Protein AF-A0A485BM98-F1 (afdb_monomer_lite)

Secondary structure (DSSP, 8-state):
-HHHHHHHHHTT--HHHHIIIIIHHHHS-SIIIIIHHHHHHHHHHS---HHHHHHHHHHHHHHHHHHHHHHHHHHHHHHHH-TTS--TT-SSS--TTS-S--S-----S---HHHHHHHHHHHHHHHHHHHHHHHHH---HHHHHHHHHHHHHHTT-S-HHHHHHHHHHHHHIIIIIHHHHHHHHHHHHS-HHHHHHHHHHHS--SSSHHHHHHHHHHHHHHHHHHTS--

Radius of gyration: 29.96 Å; chains: 1; bounding box: 96×73×62 Å

Structure (mmCIF, N/CA/C/O backbone):
data_AF-A0A485BM98-F1
#
_entry.id   AF-A0A485BM98-F1
#
loop_
_atom_site.group_PDB
_atom_site.id
_atom_site.type_symbol
_atom_site.label_atom_id
_atom_site.label_alt_id
_atom_site.label_comp_id
_atom_site.label_asym_id
_atom_site.label_entity_id
_atom_site.label_seq_id
_atom_site.pdbx_PDB_ins_code
_atom_site.Cartn_x
_atom_site.Cartn_y
_atom_site.Cartn_z
_atom_site.occupancy
_atom_site.B_iso_or_equiv
_atom_site.auth_seq_id
_atom_site.auth_comp_id
_atom_site.auth_asym_id
_atom_site.auth_atom_id
_atom_site.pdbx_PDB_model_num
ATOM 1 N N . MET A 1 1 ? -7.674 -4.326 -14.143 1.00 85.88 1 MET A N 1
ATOM 2 C CA . MET A 1 1 ? -6.753 -5.326 -14.736 1.00 85.88 1 MET A CA 1
ATOM 3 C C . MET A 1 1 ? -6.880 -5.413 -16.250 1.00 85.88 1 MET A C 1
ATOM 5 O O . MET A 1 1 ? -5.919 -5.057 -16.911 1.00 85.88 1 MET A O 1
ATOM 9 N N . ILE A 1 2 ? -8.036 -5.808 -16.800 1.00 92.69 2 ILE A N 1
ATOM 10 C CA . ILE A 1 2 ? -8.220 -6.002 -18.256 1.00 92.69 2 ILE A CA 1
ATOM 11 C C . ILE A 1 2 ? -7.860 -4.745 -19.060 1.00 92.69 2 ILE A C 1
ATOM 13 O O . ILE A 1 2 ? -7.044 -4.821 -19.968 1.00 92.69 2 ILE A O 1
ATOM 17 N N . VAL A 1 3 ? -8.384 -3.577 -18.668 1.00 93.19 3 VAL A N 1
ATOM 18 C CA . VAL A 1 3 ? -8.086 -2.297 -19.340 1.00 93.19 3 VAL A CA 1
ATOM 19 C C . VAL A 1 3 ? -6.589 -1.969 -19.304 1.00 93.19 3 VAL A C 1
ATOM 21 O O . VAL A 1 3 ? -6.008 -1.631 -20.327 1.00 93.19 3 VAL A O 1
ATOM 24 N N . GLY A 1 4 ? -5.945 -2.128 -18.143 1.00 91.06 4 GLY A N 1
ATOM 25 C CA . GLY A 1 4 ? -4.509 -1.877 -17.995 1.00 91.06 4 GLY A CA 1
ATOM 26 C C . GLY A 1 4 ? -3.654 -2.815 -18.848 1.00 91.06 4 GLY A C 1
ATOM 27 O O . GLY A 1 4 ? -2.704 -2.360 -19.479 1.00 91.06 4 GLY A O 1
ATOM 28 N N . MET A 1 5 ? -4.020 -4.101 -18.924 1.00 93.50 5 MET A N 1
ATOM 29 C CA . MET A 1 5 ? -3.316 -5.045 -19.791 1.00 93.50 5 MET A CA 1
ATOM 30 C C . MET A 1 5 ? -3.536 -4.749 -21.268 1.00 93.50 5 MET A C 1
ATOM 32 O O . MET A 1 5 ? -2.574 -4.761 -22.024 1.00 93.50 5 MET A O 1
ATOM 36 N N . GLY A 1 6 ? -4.772 -4.452 -21.672 1.00 94.88 6 GLY A N 1
ATOM 37 C CA . GLY A 1 6 ? -5.098 -4.148 -23.064 1.00 94.88 6 GLY A CA 1
ATOM 38 C C . GLY A 1 6 ? -4.344 -2.925 -23.579 1.00 94.88 6 GLY A C 1
ATOM 39 O O . GLY A 1 6 ? -3.718 -2.991 -24.633 1.00 94.88 6 GLY A O 1
ATOM 40 N N . VAL A 1 7 ? -4.327 -1.835 -22.805 1.00 94.38 7 VAL A N 1
ATOM 41 C CA . VAL A 1 7 ? -3.588 -0.618 -23.176 1.00 94.38 7 VAL A CA 1
ATOM 42 C C . VAL A 1 7 ? -2.078 -0.865 -23.176 1.00 94.38 7 VAL A C 1
ATOM 44 O O . VAL A 1 7 ? -1.395 -0.450 -24.106 1.00 94.38 7 VAL A O 1
ATOM 47 N N . GLY A 1 8 ? -1.543 -1.572 -22.175 1.00 92.06 8 GLY A N 1
ATOM 48 C CA . GLY A 1 8 ? -0.111 -1.878 -22.122 1.00 92.06 8 GLY A CA 1
ATOM 49 C C . GLY A 1 8 ? 0.361 -2.744 -23.296 1.00 92.06 8 GLY A C 1
ATOM 50 O O . GLY A 1 8 ? 1.406 -2.465 -23.877 1.00 92.06 8 GLY A O 1
ATOM 51 N N . LEU A 1 9 ? -0.433 -3.745 -23.685 1.00 94.44 9 LEU A N 1
ATOM 52 C CA . LEU A 1 9 ? -0.159 -4.589 -24.850 1.00 94.44 9 LEU A CA 1
ATOM 53 C C . LEU A 1 9 ? -0.236 -3.802 -26.161 1.00 94.44 9 LEU A C 1
ATOM 55 O O . LEU A 1 9 ? 0.619 -3.979 -27.023 1.00 94.44 9 LEU A O 1
ATOM 59 N N . ALA A 1 10 ? -1.215 -2.901 -26.299 1.00 95.31 10 ALA A N 1
ATOM 60 C CA . ALA A 1 10 ? -1.333 -2.031 -27.470 1.00 95.31 10 ALA A CA 1
ATOM 61 C C . ALA A 1 10 ? -0.131 -1.080 -27.627 1.00 95.31 10 ALA A C 1
ATOM 63 O O . ALA A 1 10 ? 0.235 -0.726 -28.743 1.00 95.31 10 ALA A O 1
ATOM 64 N N . LEU A 1 11 ? 0.511 -0.704 -26.517 1.00 92.94 11 LEU A N 1
ATOM 65 C CA . LEU A 1 11 ? 1.754 0.075 -26.498 1.00 92.94 11 LEU A CA 1
ATOM 66 C C . LEU A 1 11 ? 3.017 -0.781 -26.715 1.00 92.94 11 LEU A C 1
ATOM 68 O O . LEU A 1 11 ? 4.124 -0.250 -26.665 1.00 92.94 11 LEU A O 1
ATOM 72 N N . GLY A 1 12 ? 2.873 -2.092 -26.937 1.00 92.69 12 GLY A N 1
ATOM 73 C CA . GLY A 1 12 ? 3.987 -3.011 -27.174 1.00 92.69 12 GLY A CA 1
ATOM 74 C C . GLY A 1 12 ? 4.780 -3.388 -25.919 1.00 92.69 12 GLY A C 1
ATOM 75 O O . GLY A 1 12 ? 5.917 -3.840 -26.033 1.00 92.69 12 GLY A O 1
ATOM 76 N N . LEU A 1 13 ? 4.220 -3.195 -24.720 1.00 91.88 13 LEU A N 1
ATOM 77 C CA . LEU A 1 13 ? 4.876 -3.586 -23.472 1.00 91.88 13 LEU A CA 1
ATOM 78 C C . LEU A 1 13 ? 4.661 -5.074 -23.176 1.00 91.88 13 LEU A C 1
ATOM 80 O O . LEU A 1 13 ? 3.607 -5.648 -23.450 1.00 91.88 13 LEU A O 1
ATOM 84 N N . GLU A 1 14 ? 5.658 -5.696 -22.552 1.00 94.06 14 GLU A N 1
ATOM 85 C CA . GLU A 1 14 ? 5.593 -7.108 -22.186 1.00 94.06 14 GLU A CA 1
ATOM 86 C C . GLU A 1 14 ? 4.535 -7.359 -21.087 1.00 94.06 14 GLU A C 1
ATOM 88 O O . GLU A 1 14 ? 4.495 -6.607 -20.101 1.00 94.06 14 GLU A O 1
ATOM 93 N N . PRO A 1 15 ? 3.712 -8.429 -21.188 1.00 92.50 15 PRO A N 1
ATOM 94 C CA . PRO A 1 15 ? 2.678 -8.741 -20.203 1.00 92.50 15 PRO A CA 1
ATOM 95 C C . PRO A 1 15 ? 3.178 -8.757 -18.756 1.00 92.50 15 PRO A C 1
ATOM 97 O O . PRO A 1 15 ? 2.534 -8.208 -17.859 1.00 92.50 15 PRO A O 1
ATOM 100 N N . PHE A 1 16 ? 4.355 -9.353 -18.546 1.00 91.19 16 PHE A N 1
ATOM 101 C CA . PHE A 1 16 ? 4.999 -9.452 -17.244 1.00 91.19 16 PHE A CA 1
ATOM 102 C C . PHE A 1 16 ? 5.289 -8.065 -16.661 1.00 91.19 16 PHE A C 1
ATOM 104 O O . PHE A 1 16 ? 4.962 -7.781 -15.507 1.00 91.19 16 PHE A O 1
ATOM 111 N N . GLN A 1 17 ? 5.833 -7.159 -17.477 1.00 90.25 17 GLN A N 1
ATOM 112 C CA . GLN A 1 17 ? 6.168 -5.817 -17.024 1.00 90.25 17 GLN A CA 1
ATOM 113 C C . GLN A 1 17 ? 4.925 -5.010 -16.643 1.00 90.25 17 GLN A C 1
ATOM 115 O O . GLN A 1 17 ? 4.918 -4.332 -15.613 1.00 90.25 17 GLN A O 1
ATOM 120 N N . ILE A 1 18 ? 3.873 -5.084 -17.457 1.00 92.69 18 ILE A N 1
ATOM 121 C CA . ILE A 1 18 ? 2.631 -4.348 -17.207 1.00 92.69 18 ILE A CA 1
ATOM 122 C C . ILE A 1 18 ? 1.970 -4.860 -15.922 1.00 92.69 18 ILE A C 1
ATOM 124 O O . ILE A 1 18 ? 1.545 -4.069 -15.079 1.00 92.69 18 ILE A O 1
ATOM 128 N N . PHE A 1 19 ? 1.915 -6.179 -15.738 1.00 92.25 19 PHE A N 1
ATOM 129 C CA . PHE A 1 19 ? 1.300 -6.771 -14.559 1.00 92.25 19 PHE A CA 1
ATOM 130 C C . PHE A 1 19 ? 2.062 -6.401 -13.281 1.00 92.25 19 PHE A C 1
ATOM 132 O O . PHE A 1 19 ? 1.489 -5.779 -12.386 1.00 92.25 19 PHE A O 1
ATOM 139 N N . PHE A 1 20 ? 3.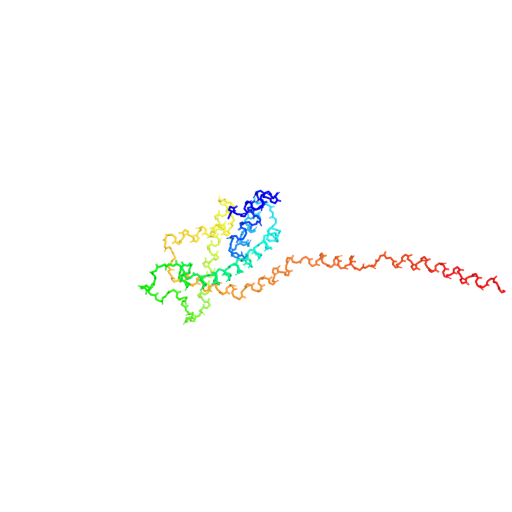356 -6.726 -13.214 1.00 90.56 20 PHE A N 1
ATOM 140 C CA . PHE A 1 20 ? 4.143 -6.613 -11.984 1.00 90.56 20 PHE A CA 1
ATOM 141 C C . PHE A 1 20 ? 4.615 -5.184 -11.682 1.00 90.56 20 PHE A C 1
ATOM 143 O O . PHE A 1 20 ? 4.697 -4.807 -10.516 1.00 90.56 20 PHE A O 1
ATOM 150 N N . PHE A 1 21 ? 4.906 -4.350 -12.680 1.00 90.50 21 PHE A N 1
ATOM 151 C CA . PHE A 1 21 ? 5.475 -3.017 -12.422 1.00 90.50 21 PHE A CA 1
ATOM 152 C C . PHE A 1 21 ? 4.494 -1.861 -12.625 1.00 90.50 21 PHE A C 1
ATOM 154 O O . PHE A 1 21 ? 4.819 -0.741 -12.236 1.00 90.50 21 PHE A O 1
ATOM 161 N N . ILE A 1 22 ? 3.303 -2.107 -13.182 1.00 91.75 22 ILE A N 1
ATOM 162 C CA . ILE A 1 22 ? 2.284 -1.065 -13.385 1.00 91.75 22 ILE A CA 1
ATOM 163 C C . ILE A 1 22 ? 1.013 -1.399 -12.608 1.00 91.75 22 ILE A C 1
ATOM 165 O O . ILE A 1 22 ? 0.662 -0.692 -11.667 1.00 91.75 22 ILE A O 1
ATOM 169 N N . ILE A 1 23 ? 0.321 -2.485 -12.959 1.00 93.38 23 ILE A N 1
ATOM 170 C CA . ILE A 1 23 ? -1.016 -2.751 -12.415 1.00 93.38 23 ILE A CA 1
ATOM 171 C C . ILE A 1 23 ? -0.954 -3.131 -10.939 1.00 93.38 23 ILE A C 1
ATOM 173 O O . ILE A 1 23 ? -1.685 -2.565 -10.127 1.00 93.38 23 ILE A O 1
ATOM 177 N N . LEU A 1 24 ? -0.096 -4.087 -10.593 1.00 92.44 24 LEU A N 1
ATOM 178 C CA . LEU A 1 24 ? -0.037 -4.631 -9.243 1.00 92.44 24 LEU A CA 1
ATOM 179 C C . LEU A 1 24 ? 0.372 -3.567 -8.204 1.00 92.44 24 LEU A C 1
ATOM 181 O O . LEU A 1 24 ? -0.313 -3.470 -7.188 1.00 92.44 24 LEU A O 1
ATOM 185 N N . PRO A 1 25 ? 1.353 -2.678 -8.466 1.00 91.50 25 PRO A N 1
ATOM 186 C CA . PRO A 1 25 ? 1.640 -1.552 -7.580 1.00 91.50 25 PRO A CA 1
ATOM 187 C C . PRO A 1 25 ? 0.475 -0.568 -7.424 1.00 91.50 25 PRO A C 1
ATOM 189 O O . PRO A 1 25 ? 0.172 -0.166 -6.303 1.00 91.50 25 PRO A O 1
ATOM 192 N N . ILE A 1 26 ? -0.219 -0.202 -8.511 1.00 92.44 26 ILE A N 1
ATOM 193 C CA . ILE A 1 26 ? -1.369 0.723 -8.445 1.00 92.44 26 ILE A CA 1
ATOM 194 C C . ILE A 1 26 ? -2.501 0.134 -7.585 1.00 92.44 26 ILE A C 1
ATOM 196 O O . ILE A 1 26 ? -3.195 0.868 -6.885 1.00 92.44 26 ILE A O 1
ATOM 200 N N . MET A 1 27 ? -2.668 -1.190 -7.597 1.00 91.56 27 MET A N 1
ATOM 201 C CA . MET A 1 27 ? -3.672 -1.899 -6.795 1.00 91.56 27 MET A CA 1
ATOM 202 C C . MET A 1 27 ? -3.227 -2.191 -5.353 1.00 91.56 27 MET A C 1
ATOM 204 O O . MET A 1 27 ? -4.058 -2.580 -4.538 1.00 91.56 27 MET A O 1
ATOM 208 N N . ALA A 1 28 ? -1.947 -2.009 -5.011 1.00 87.25 28 ALA A N 1
ATOM 209 C CA . ALA A 1 28 ? -1.379 -2.476 -3.744 1.00 87.25 28 ALA A CA 1
ATOM 210 C C . ALA A 1 28 ? -1.808 -1.668 -2.500 1.00 87.25 28 ALA A C 1
ATOM 212 O O . ALA A 1 28 ? -1.449 -2.044 -1.391 1.00 87.25 28 ALA A O 1
ATOM 213 N N . GLY A 1 29 ? -2.568 -0.578 -2.648 1.00 82.38 29 GLY A N 1
ATOM 214 C CA . GLY A 1 29 ? -3.035 0.224 -1.504 1.00 82.38 29 GLY A CA 1
ATOM 215 C C . GLY A 1 29 ? -2.087 1.359 -1.097 1.00 82.38 29 GLY A C 1
ATOM 216 O O . GLY A 1 29 ? -2.041 1.762 0.059 1.00 82.38 29 GLY A O 1
ATOM 217 N N . GLY A 1 30 ? -1.321 1.907 -2.044 1.00 85.81 30 GLY A N 1
ATOM 218 C CA . GLY A 1 30 ? -0.445 3.058 -1.804 1.00 85.81 30 GLY A CA 1
ATOM 219 C C . GLY A 1 30 ? 0.972 2.680 -1.362 1.00 85.81 30 GLY A C 1
ATOM 220 O O . GLY A 1 30 ? 1.398 1.530 -1.459 1.00 85.81 30 GLY A O 1
ATOM 221 N N . VAL A 1 31 ? 1.748 3.677 -0.927 1.00 85.62 31 VAL A N 1
ATOM 222 C CA . VAL A 1 31 ? 3.202 3.516 -0.725 1.00 85.62 31 VAL A CA 1
ATOM 223 C C . VAL A 1 31 ? 3.523 2.707 0.524 1.00 85.62 31 VAL A C 1
ATOM 225 O O . VAL A 1 31 ? 4.288 1.750 0.451 1.00 85.62 31 VAL A O 1
ATOM 228 N N . GLY A 1 32 ? 2.939 3.092 1.661 1.00 82.50 32 GLY A N 1
ATOM 229 C CA . GLY A 1 32 ? 3.252 2.491 2.958 1.00 82.50 32 GLY A CA 1
ATOM 230 C C . GLY A 1 32 ? 2.724 1.066 3.103 1.00 82.50 32 GLY A C 1
ATOM 231 O O . GLY A 1 32 ? 3.451 0.178 3.533 1.00 82.50 32 GLY A O 1
ATOM 232 N N . GLU A 1 33 ? 1.469 0.848 2.715 1.00 83.75 33 GLU A N 1
ATOM 233 C CA . GLU A 1 33 ? 0.774 -0.432 2.908 1.00 83.75 33 GLU A CA 1
ATOM 234 C C . GLU A 1 33 ? 1.054 -1.429 1.783 1.00 83.75 33 GLU A C 1
ATOM 236 O O . GLU A 1 33 ? 1.072 -2.634 2.019 1.00 83.75 33 GLU A O 1
ATOM 241 N N . GLY A 1 34 ? 1.297 -0.924 0.572 1.00 87.81 34 GLY A N 1
ATOM 242 C CA . GLY A 1 34 ? 1.426 -1.735 -0.631 1.00 87.81 34 GLY A CA 1
ATOM 243 C C . GLY A 1 34 ? 2.838 -1.793 -1.178 1.00 87.81 34 GLY A C 1
ATOM 244 O O . GLY A 1 34 ? 3.468 -2.849 -1.201 1.00 87.81 34 GLY A O 1
ATOM 245 N N . ALA A 1 35 ? 3.341 -0.647 -1.643 1.00 89.62 35 ALA A N 1
ATOM 246 C CA . ALA A 1 35 ? 4.580 -0.588 -2.414 1.00 89.62 35 ALA A CA 1
ATOM 247 C C . ALA A 1 35 ? 5.797 -1.098 -1.627 1.00 89.62 35 ALA A C 1
ATOM 249 O O . ALA A 1 35 ? 6.648 -1.775 -2.203 1.00 89.62 35 ALA A O 1
ATOM 250 N N . ILE A 1 36 ? 5.876 -0.816 -0.321 1.00 88.44 36 ILE A N 1
ATOM 251 C CA . ILE A 1 36 ? 6.982 -1.277 0.532 1.00 88.44 36 ILE A CA 1
ATOM 252 C C . ILE A 1 36 ? 6.960 -2.810 0.707 1.00 88.44 36 ILE A C 1
ATOM 254 O O . ILE A 1 36 ? 7.946 -3.441 0.313 1.00 88.44 36 ILE A O 1
ATOM 258 N N . PRO A 1 37 ? 5.879 -3.447 1.212 1.00 89.00 37 PRO A N 1
ATOM 259 C CA . PRO A 1 37 ? 5.799 -4.909 1.276 1.00 89.00 37 PRO A CA 1
ATOM 260 C C . PRO A 1 37 ? 5.984 -5.590 -0.079 1.00 89.00 37 PRO A C 1
ATOM 262 O O . PRO A 1 37 ? 6.640 -6.629 -0.164 1.00 89.00 37 PRO A O 1
ATOM 265 N N . LEU A 1 38 ? 5.453 -4.987 -1.147 1.00 90.19 38 LEU A N 1
ATOM 266 C CA . LEU A 1 38 ? 5.596 -5.514 -2.497 1.00 90.19 38 LEU A CA 1
ATOM 267 C C . LEU A 1 38 ? 7.055 -5.512 -2.960 1.00 90.19 38 LEU A C 1
ATOM 269 O O . LEU A 1 38 ? 7.520 -6.495 -3.528 1.00 90.19 38 LEU A O 1
ATOM 273 N N . SER A 1 39 ? 7.794 -4.441 -2.670 1.00 89.06 39 SER A N 1
ATOM 274 C CA . SER A 1 39 ? 9.214 -4.332 -3.023 1.00 89.06 39 SER A CA 1
ATOM 275 C C . SER A 1 39 ? 10.071 -5.340 -2.259 1.00 89.06 39 SER A C 1
ATOM 277 O O . SER A 1 39 ? 10.992 -5.912 -2.836 1.00 89.06 39 SER A O 1
ATOM 279 N N . ILE A 1 40 ? 9.738 -5.615 -0.991 1.00 88.88 40 ILE A N 1
ATOM 280 C CA . ILE A 1 40 ? 10.358 -6.706 -0.219 1.00 88.88 40 ILE A CA 1
ATOM 281 C C . ILE A 1 40 ? 10.080 -8.050 -0.906 1.00 88.88 40 ILE A C 1
ATOM 283 O O . ILE A 1 40 ? 10.985 -8.867 -1.054 1.00 88.88 40 ILE A O 1
ATOM 287 N N . GLY A 1 41 ? 8.852 -8.264 -1.386 1.00 88.50 41 GLY A N 1
ATOM 288 C CA . GLY A 1 41 ? 8.497 -9.486 -2.104 1.00 88.50 41 GLY A CA 1
ATOM 289 C C . GLY A 1 41 ? 9.186 -9.647 -3.459 1.00 88.50 41 GLY A C 1
ATOM 290 O O . GLY A 1 41 ? 9.593 -10.752 -3.814 1.00 88.50 41 GLY A O 1
ATOM 291 N N . TYR A 1 42 ? 9.385 -8.558 -4.200 1.00 89.62 42 TYR A N 1
ATOM 292 C CA . TYR A 1 42 ? 10.171 -8.583 -5.436 1.00 89.62 42 TYR A CA 1
ATOM 293 C C . TYR A 1 42 ? 11.641 -8.861 -5.169 1.00 89.62 42 TYR A C 1
ATOM 295 O O . TYR A 1 42 ? 12.259 -9.584 -5.945 1.00 89.62 42 TYR A O 1
ATOM 303 N N . ALA A 1 43 ? 12.186 -8.381 -4.053 1.00 87.62 43 ALA A N 1
ATOM 304 C CA . ALA A 1 43 ? 13.554 -8.709 -3.689 1.00 87.62 43 ALA A CA 1
ATOM 305 C C . ALA A 1 43 ? 13.747 -10.207 -3.422 1.00 87.62 43 ALA A C 1
ATOM 307 O O . ALA A 1 43 ? 14.729 -10.795 -3.872 1.00 87.62 43 ALA A O 1
ATOM 308 N N . THR A 1 44 ? 12.778 -10.850 -2.765 1.00 84.25 44 THR A N 1
ATOM 309 C CA . THR A 1 44 ? 12.850 -12.291 -2.490 1.00 84.25 44 THR A CA 1
ATOM 310 C C . THR A 1 44 ? 12.551 -13.159 -3.713 1.00 84.25 44 THR A C 1
ATOM 312 O O . THR A 1 44 ? 13.175 -14.202 -3.866 1.00 84.25 44 THR A O 1
ATOM 315 N N . LEU A 1 45 ? 11.603 -12.759 -4.572 1.00 84.94 45 LEU A N 1
ATOM 316 C CA . LEU A 1 45 ? 11.125 -13.590 -5.691 1.00 84.94 45 LEU A CA 1
ATOM 317 C C . LEU A 1 45 ? 11.854 -13.329 -7.014 1.00 84.94 45 LEU A C 1
ATOM 319 O O . LEU A 1 45 ? 12.034 -14.248 -7.803 1.00 84.94 45 LEU A O 1
ATOM 323 N N . LEU A 1 46 ? 12.235 -12.079 -7.280 1.00 84.25 46 LEU A N 1
ATOM 324 C CA . LEU A 1 46 ? 12.855 -11.654 -8.541 1.00 84.25 46 LEU A CA 1
ATOM 325 C C . LEU A 1 46 ? 14.357 -11.373 -8.384 1.00 84.25 46 LEU A C 1
ATOM 327 O O . LEU A 1 46 ? 14.975 -10.866 -9.317 1.00 84.25 46 LEU A O 1
ATOM 331 N N . HIS A 1 47 ? 14.932 -11.673 -7.211 1.00 82.75 47 HIS A N 1
ATOM 332 C CA . HIS A 1 47 ? 16.351 -11.483 -6.875 1.00 82.75 47 HIS A CA 1
ATOM 333 C C . HIS A 1 47 ? 16.893 -10.081 -7.203 1.00 82.75 47 HIS A C 1
ATOM 335 O O . HIS A 1 47 ? 18.062 -9.909 -7.546 1.00 82.75 47 HIS A O 1
ATOM 341 N N . MET A 1 48 ? 16.034 -9.067 -7.104 1.00 81.31 48 MET A N 1
ATOM 342 C CA . MET A 1 48 ? 16.403 -7.668 -7.301 1.00 81.31 48 MET A CA 1
ATOM 343 C C . MET A 1 48 ? 16.621 -6.959 -5.969 1.00 81.31 48 MET A C 1
ATOM 345 O O . MET A 1 48 ? 16.057 -7.334 -4.949 1.00 81.31 48 MET A O 1
ATOM 349 N N . ASP A 1 49 ? 17.420 -5.898 -5.967 1.00 87.31 49 ASP A N 1
ATOM 350 C CA . ASP A 1 49 ? 17.563 -5.077 -4.769 1.00 87.31 49 ASP A CA 1
ATOM 351 C C . ASP A 1 49 ? 16.228 -4.397 -4.406 1.00 87.31 49 ASP A C 1
ATOM 353 O O . ASP A 1 49 ? 15.532 -3.856 -5.274 1.00 87.31 49 ASP A O 1
ATOM 357 N N . GLN A 1 50 ? 15.872 -4.405 -3.117 1.00 83.88 50 GLN A N 1
ATOM 358 C CA . GLN A 1 50 ? 14.613 -3.836 -2.628 1.00 83.88 50 GLN A CA 1
ATOM 359 C C . GLN A 1 50 ? 14.496 -2.340 -2.954 1.00 83.88 50 GLN A C 1
ATOM 361 O O . GLN A 1 50 ? 13.410 -1.872 -3.301 1.00 83.88 50 GLN A O 1
ATOM 366 N N . GLY A 1 51 ? 15.592 -1.583 -2.855 1.00 83.19 51 GLY A N 1
ATOM 367 C CA . GLY A 1 51 ? 15.608 -0.153 -3.157 1.00 83.19 51 GLY A CA 1
ATOM 368 C C . GLY A 1 51 ? 15.379 0.119 -4.643 1.00 83.19 51 GLY A C 1
ATOM 369 O O . GLY A 1 51 ? 14.645 1.042 -4.999 1.00 83.19 51 GLY A O 1
ATOM 370 N N . VAL A 1 52 ? 15.935 -0.727 -5.514 1.00 84.31 52 VAL A N 1
ATOM 371 C CA . VAL A 1 52 ? 15.710 -0.659 -6.967 1.00 84.31 52 VAL A CA 1
ATOM 372 C C . VAL A 1 52 ? 14.263 -1.012 -7.321 1.00 84.31 52 VAL A C 1
ATOM 374 O O . VAL A 1 52 ? 13.636 -0.298 -8.107 1.00 84.31 52 VAL A O 1
ATOM 377 N N . ALA A 1 53 ? 13.706 -2.065 -6.713 1.00 87.38 53 ALA A N 1
ATOM 378 C CA . ALA A 1 53 ? 12.306 -2.448 -6.892 1.00 87.38 53 ALA A CA 1
ATOM 379 C C . ALA A 1 53 ? 11.361 -1.314 -6.468 1.00 87.38 53 ALA A C 1
ATOM 381 O O . ALA A 1 53 ? 10.494 -0.908 -7.248 1.00 87.38 53 ALA A O 1
ATOM 382 N N . LEU A 1 54 ? 11.591 -0.744 -5.279 1.00 87.75 54 LEU A N 1
ATOM 383 C CA . LEU A 1 54 ? 10.806 0.366 -4.746 1.00 87.75 54 LEU A CA 1
ATOM 384 C C . LEU A 1 54 ? 10.893 1.595 -5.653 1.00 87.75 54 LEU A C 1
ATOM 386 O O . LEU A 1 54 ? 9.864 2.166 -6.008 1.00 87.75 54 LEU A O 1
ATOM 390 N N . GLY A 1 55 ? 12.098 1.966 -6.093 1.00 85.88 55 GLY A N 1
ATOM 391 C CA . GLY A 1 55 ? 12.307 3.094 -7.003 1.00 85.88 55 GLY A CA 1
ATOM 392 C C . GLY A 1 55 ? 11.590 2.940 -8.348 1.00 85.88 55 GLY A C 1
ATOM 393 O O . GLY A 1 55 ? 11.163 3.936 -8.929 1.00 85.88 55 GLY A O 1
ATOM 394 N N . ARG A 1 56 ? 11.399 1.703 -8.828 1.00 87.75 56 ARG A N 1
ATOM 395 C CA . ARG A 1 56 ? 10.671 1.421 -10.073 1.00 87.75 56 ARG A CA 1
ATOM 396 C C . ARG A 1 56 ? 9.153 1.508 -9.905 1.00 87.75 56 ARG A C 1
ATOM 398 O O . ARG A 1 56 ? 8.480 2.002 -10.805 1.00 87.75 56 ARG A O 1
ATOM 405 N N . VAL A 1 57 ? 8.611 1.040 -8.779 1.00 90.31 57 VAL A N 1
ATOM 406 C CA . VAL A 1 57 ? 7.153 1.017 -8.549 1.00 90.31 57 VAL A CA 1
ATOM 407 C C . VAL A 1 57 ? 6.608 2.338 -8.002 1.00 90.31 57 VAL A C 1
ATOM 409 O O . VAL A 1 57 ? 5.453 2.674 -8.260 1.00 90.31 57 VAL A O 1
ATOM 412 N N . LEU A 1 58 ? 7.426 3.111 -7.280 1.00 90.31 58 LEU A N 1
ATOM 413 C CA . LEU A 1 58 ? 6.990 4.322 -6.581 1.00 90.31 58 LEU A CA 1
ATOM 414 C C . LEU A 1 58 ? 6.336 5.370 -7.507 1.00 90.31 58 LEU A C 1
ATOM 416 O O . LEU A 1 58 ? 5.240 5.824 -7.172 1.00 90.31 58 LEU A O 1
ATOM 420 N N . PRO A 1 59 ? 6.900 5.721 -8.684 1.00 89.81 59 PRO A 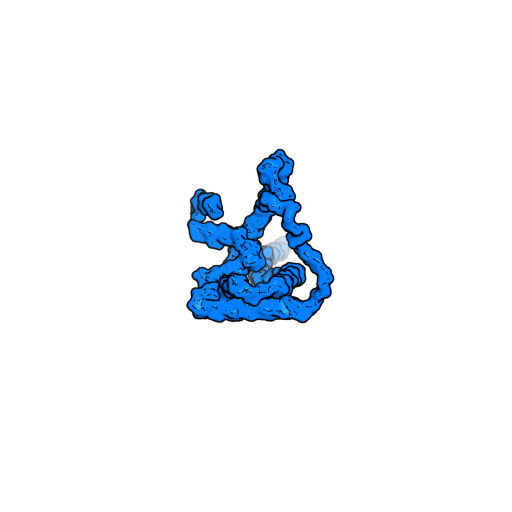N 1
ATOM 421 C CA . PRO A 1 59 ? 6.281 6.705 -9.575 1.00 89.81 59 PRO A CA 1
ATOM 422 C C . PRO A 1 59 ? 4.905 6.261 -10.085 1.00 89.81 59 PRO A C 1
ATOM 424 O O . PRO A 1 59 ? 3.980 7.069 -10.159 1.00 89.81 59 PRO A O 1
ATOM 427 N N . MET A 1 60 ? 4.750 4.967 -10.384 1.00 91.56 60 MET A N 1
ATOM 428 C CA . MET A 1 60 ? 3.496 4.406 -10.895 1.00 91.56 60 MET A CA 1
ATOM 429 C C . MET A 1 60 ? 2.394 4.424 -9.834 1.00 91.56 60 MET A C 1
ATOM 431 O O . MET A 1 60 ? 1.258 4.782 -10.135 1.00 91.56 60 MET A O 1
ATOM 435 N N . VAL A 1 61 ? 2.729 4.104 -8.580 1.00 92.50 61 VAL A N 1
ATOM 436 C CA . VAL A 1 61 ? 1.788 4.159 -7.446 1.00 92.50 61 VAL A CA 1
ATOM 437 C C . VAL A 1 61 ? 1.308 5.591 -7.206 1.00 92.50 61 VAL A C 1
ATOM 439 O O . VAL A 1 61 ? 0.114 5.818 -7.014 1.00 92.50 61 VAL A O 1
ATOM 442 N N . MET A 1 62 ? 2.224 6.564 -7.242 1.00 91.62 62 MET A N 1
ATOM 443 C CA . MET A 1 62 ? 1.895 7.980 -7.048 1.00 91.62 62 MET A CA 1
ATOM 444 C C . MET A 1 62 ? 0.998 8.516 -8.161 1.00 91.62 62 MET A C 1
ATOM 446 O O . MET A 1 62 ? -0.022 9.145 -7.876 1.00 91.62 62 MET A O 1
ATOM 450 N N . LEU A 1 63 ? 1.333 8.212 -9.418 1.00 92.50 63 LEU A N 1
ATOM 451 C CA . LEU A 1 63 ? 0.517 8.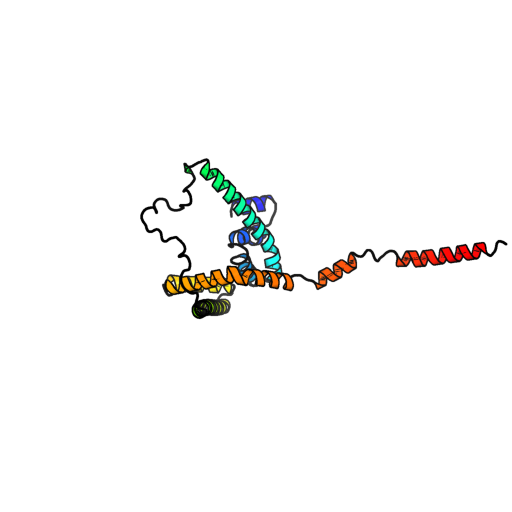597 -10.563 1.00 92.50 63 LEU A CA 1
ATOM 452 C C . LEU A 1 63 ? -0.872 7.948 -10.496 1.00 92.50 63 LEU A C 1
ATOM 454 O O . LEU A 1 63 ? -1.878 8.632 -10.684 1.00 92.50 63 LEU A O 1
ATOM 458 N N . GLY A 1 64 ? -0.949 6.656 -10.166 1.00 92.56 64 GLY A N 1
ATOM 459 C CA . GLY A 1 64 ? -2.217 5.944 -10.005 1.00 92.56 64 GLY A CA 1
ATOM 460 C C . GLY A 1 64 ? -3.099 6.559 -8.916 1.00 92.56 64 GLY A C 1
ATOM 461 O O . GLY A 1 64 ? -4.283 6.797 -9.150 1.00 92.56 64 GLY A O 1
ATOM 462 N N . GLY A 1 65 ? -2.514 6.891 -7.761 1.00 92.94 65 GLY A N 1
ATOM 463 C CA . GLY A 1 65 ? -3.217 7.539 -6.653 1.00 92.94 65 GLY A CA 1
ATOM 464 C C . GLY A 1 65 ? -3.748 8.930 -7.007 1.00 92.94 65 GLY A C 1
ATOM 465 O O . GLY A 1 65 ? -4.924 9.210 -6.779 1.00 92.94 65 GLY A O 1
ATOM 466 N N . LEU A 1 66 ? -2.925 9.782 -7.628 1.00 94.12 66 LEU A N 1
ATOM 467 C CA . LEU A 1 66 ? -3.355 11.102 -8.104 1.00 94.12 66 LEU A CA 1
ATOM 468 C C . LEU A 1 66 ? -4.514 10.988 -9.103 1.00 94.12 66 LEU A C 1
ATOM 470 O O . LEU A 1 66 ? -5.531 11.667 -8.967 1.00 94.12 66 LEU A O 1
ATOM 474 N N . THR A 1 67 ? -4.381 10.094 -10.082 1.00 93.56 67 THR A N 1
ATOM 475 C CA . THR A 1 67 ? -5.422 9.874 -11.093 1.00 93.56 67 THR A CA 1
ATOM 476 C C . THR A 1 67 ? -6.719 9.375 -10.450 1.00 93.56 67 THR A C 1
ATOM 478 O O . THR A 1 67 ? -7.799 9.849 -10.798 1.00 93.56 67 THR A O 1
ATOM 481 N N . ALA A 1 68 ? -6.632 8.479 -9.460 1.00 94.06 68 ALA A N 1
ATOM 482 C CA . ALA A 1 68 ? -7.792 7.994 -8.715 1.00 94.06 68 ALA A CA 1
ATOM 483 C C . ALA A 1 68 ? -8.506 9.114 -7.940 1.00 94.06 68 ALA A C 1
ATOM 485 O O . ALA A 1 68 ? -9.736 9.155 -7.932 1.00 94.06 68 ALA A O 1
ATOM 486 N N . ILE A 1 69 ? -7.763 10.052 -7.340 1.00 94.19 69 ILE A N 1
ATOM 487 C CA . ILE A 1 69 ? -8.336 11.225 -6.659 1.00 94.19 69 ILE A CA 1
ATOM 488 C C . ILE A 1 69 ? -9.103 12.106 -7.655 1.00 94.19 69 ILE A C 1
ATOM 490 O O . ILE A 1 69 ? -10.236 12.499 -7.377 1.00 94.19 69 ILE A O 1
ATOM 494 N N . ILE A 1 70 ? -8.527 12.372 -8.831 1.00 96.50 70 ILE A N 1
ATOM 495 C CA . ILE A 1 70 ? -9.168 13.186 -9.877 1.00 96.50 70 ILE A CA 1
ATOM 496 C C . ILE A 1 70 ? -10.451 12.512 -10.384 1.00 96.50 70 ILE A C 1
ATOM 498 O O . ILE A 1 70 ? -11.500 13.154 -10.455 1.00 96.50 70 ILE A O 1
ATOM 502 N N . ILE A 1 71 ? -10.395 11.211 -10.691 1.00 95.00 71 ILE A N 1
ATOM 503 C CA . ILE A 1 71 ? -11.562 10.446 -11.153 1.00 95.00 71 ILE A CA 1
ATOM 504 C C . ILE A 1 71 ? -12.640 10.399 -10.067 1.00 95.00 71 ILE A C 1
ATOM 506 O O . ILE A 1 71 ? -13.810 10.590 -10.380 1.00 95.00 71 ILE A O 1
ATOM 510 N N . SER A 1 72 ? -12.266 10.209 -8.799 1.00 93.19 72 SER A N 1
ATOM 511 C CA . SER A 1 72 ? -13.202 10.239 -7.668 1.00 93.19 72 SER A CA 1
ATOM 512 C C . SER A 1 72 ? -13.901 11.598 -7.543 1.00 93.19 72 SER A C 1
ATOM 514 O O . SER A 1 72 ? -15.121 11.660 -7.393 1.00 93.19 72 SER A O 1
ATOM 516 N N . GLY A 1 73 ? -13.159 12.700 -7.703 1.00 93.38 73 GLY A N 1
ATOM 517 C CA . GLY A 1 73 ? -13.723 14.051 -7.735 1.00 93.38 73 GLY A CA 1
ATOM 518 C C . GLY A 1 73 ? -14.702 14.262 -8.896 1.00 93.38 73 GLY A C 1
ATOM 519 O O . GLY A 1 73 ? -15.802 14.777 -8.690 1.00 93.38 73 GLY A O 1
ATOM 520 N N . CYS A 1 74 ? -14.339 13.800 -10.095 1.00 93.38 74 CYS A N 1
ATOM 521 C CA . CYS A 1 74 ? -15.206 13.845 -11.274 1.00 93.38 74 CYS A CA 1
ATOM 522 C C . CYS A 1 74 ? -16.477 13.000 -11.077 1.00 93.38 74 CYS A C 1
ATOM 524 O O . CYS A 1 74 ? -17.583 13.458 -11.361 1.00 93.38 74 CYS A O 1
ATOM 526 N N . LEU A 1 75 ? -16.342 11.797 -10.513 1.00 91.19 75 LEU A N 1
ATOM 527 C CA . LEU A 1 75 ? -17.457 10.893 -10.247 1.00 91.19 75 LEU A CA 1
ATOM 528 C C . LEU A 1 75 ? -18.411 11.459 -9.186 1.00 91.19 75 LEU A C 1
ATOM 530 O O . LEU A 1 75 ? -19.624 11.358 -9.342 1.00 91.19 75 LEU A O 1
ATOM 534 N N . ASN A 1 76 ? -17.884 12.125 -8.156 1.00 90.62 76 ASN A N 1
ATOM 535 C CA . ASN A 1 76 ? -18.687 12.842 -7.164 1.00 90.62 76 ASN A CA 1
ATOM 536 C C . ASN A 1 76 ? -19.493 13.988 -7.801 1.00 90.62 76 ASN A C 1
ATOM 538 O O . ASN A 1 76 ? -20.665 14.184 -7.485 1.00 90.62 76 ASN A O 1
ATOM 542 N N . GLN A 1 77 ? -18.898 14.731 -8.737 1.00 89.69 77 GLN A N 1
ATOM 543 C CA . GLN A 1 77 ? -19.618 15.769 -9.475 1.00 89.69 77 GLN A CA 1
ATOM 544 C C . GLN A 1 77 ? -20.686 15.176 -10.408 1.00 89.69 77 GLN A C 1
ATOM 546 O O . GLN A 1 77 ? -21.787 15.719 -10.510 1.00 89.69 77 GLN A O 1
ATOM 551 N N . LEU A 1 78 ? -20.387 14.047 -11.053 1.00 89.81 78 LEU A N 1
ATOM 552 C CA . LEU A 1 78 ? -21.327 13.335 -11.914 1.00 89.81 78 LEU A CA 1
ATOM 553 C C . LEU A 1 78 ? -22.513 12.766 -11.122 1.00 89.81 78 LEU A C 1
ATOM 555 O O . LEU A 1 78 ? -23.649 12.899 -11.570 1.00 89.81 78 LEU A O 1
ATOM 559 N N . GLY A 1 79 ? -22.270 12.208 -9.932 1.00 86.88 79 GLY A N 1
ATOM 560 C CA . GLY A 1 79 ? -23.310 11.695 -9.034 1.00 86.88 79 GLY A CA 1
ATOM 561 C C . GLY A 1 79 ? -24.287 12.780 -8.580 1.00 86.88 79 GLY A C 1
ATOM 562 O O . GLY A 1 79 ? -25.495 12.568 -8.615 1.00 86.88 79 GLY A O 1
ATOM 563 N N . LYS A 1 80 ? -23.790 13.989 -8.285 1.00 86.44 80 LYS A N 1
ATOM 564 C CA . LYS A 1 80 ? -24.649 15.150 -7.979 1.00 86.44 80 LYS A CA 1
ATOM 565 C C . LYS A 1 80 ? -25.522 15.581 -9.158 1.00 86.44 80 LYS A C 1
ATOM 567 O O . LYS A 1 80 ? -26.611 16.107 -8.954 1.00 86.44 80 LYS A O 1
ATOM 572 N N . ARG A 1 81 ? -25.045 15.389 -10.393 1.00 86.75 81 ARG A N 1
ATOM 573 C CA . ARG A 1 81 ? -25.795 15.718 -11.615 1.00 86.75 81 ARG A CA 1
ATOM 574 C C . ARG A 1 81 ? -26.803 14.629 -11.994 1.00 86.75 81 ARG A C 1
ATOM 576 O O . ARG A 1 81 ? -27.849 14.948 -12.550 1.00 86.75 81 ARG A O 1
ATOM 583 N N . TYR A 1 82 ? -26.498 13.370 -11.690 1.00 86.38 82 TYR A N 1
ATOM 584 C CA . TYR A 1 82 ? -27.345 12.212 -11.964 1.00 86.38 82 TYR A CA 1
ATOM 585 C C . TYR A 1 82 ? -27.689 11.473 -10.663 1.00 86.38 82 TYR A C 1
ATOM 587 O O . TYR A 1 82 ? -27.040 10.477 -10.332 1.00 86.38 82 TYR A O 1
ATOM 595 N N . PRO A 1 83 ? -28.750 11.905 -9.950 1.00 77.31 83 PRO A N 1
ATOM 596 C CA . PRO A 1 83 ? -29.082 11.399 -8.617 1.00 77.31 83 PRO A CA 1
ATOM 597 C C . PRO A 1 83 ? -29.454 9.904 -8.574 1.00 77.31 83 PRO A C 1
ATOM 599 O O . PRO A 1 83 ? -29.510 9.316 -7.503 1.00 77.31 83 PRO A O 1
ATOM 602 N N . HIS A 1 84 ? -29.675 9.260 -9.724 1.00 81.38 84 HIS A N 1
ATOM 603 C CA . HIS A 1 84 ? -29.919 7.817 -9.814 1.00 81.38 84 HIS A CA 1
ATOM 604 C C . HIS A 1 84 ? -28.637 6.963 -9.728 1.00 81.38 84 HIS A C 1
ATOM 606 O O . HIS A 1 84 ? -28.729 5.750 -9.571 1.00 81.38 84 HIS A O 1
ATOM 612 N N . LEU A 1 85 ? -27.450 7.572 -9.851 1.00 78.75 85 LEU A N 1
ATOM 613 C CA . LEU A 1 85 ? -26.146 6.889 -9.800 1.00 78.75 85 LEU A CA 1
ATOM 614 C C . LEU A 1 85 ? -25.416 7.087 -8.463 1.00 78.75 85 LEU A C 1
ATOM 616 O O . LEU A 1 85 ? -24.349 6.511 -8.256 1.00 78.75 85 LEU A O 1
ATOM 620 N N . THR A 1 86 ? -25.955 7.922 -7.573 1.00 80.31 86 THR A N 1
ATOM 621 C CA . THR A 1 86 ? -25.348 8.280 -6.284 1.00 80.31 86 THR A CA 1
ATOM 622 C C . THR A 1 86 ? -26.127 7.661 -5.129 1.00 80.31 86 THR A C 1
ATOM 624 O O . THR A 1 86 ? -27.353 7.628 -5.129 1.00 80.31 86 THR A O 1
ATOM 627 N N . GLY A 1 87 ? -25.396 7.182 -4.124 1.00 74.62 87 GLY A N 1
ATOM 628 C CA . GLY A 1 87 ? -25.943 6.810 -2.817 1.00 74.62 87 GLY A CA 1
ATOM 629 C C . GLY A 1 87 ? -25.725 7.889 -1.753 1.00 74.62 87 GLY A C 1
ATOM 630 O O . GLY A 1 87 ? -25.856 7.591 -0.571 1.00 74.62 87 GLY A O 1
ATOM 631 N N . GLU A 1 88 ? -25.298 9.100 -2.146 1.00 78.81 88 GLU A N 1
ATOM 632 C CA . GLU A 1 88 ? -24.956 10.223 -1.251 1.00 78.81 88 GLU A CA 1
ATOM 633 C C . GLU A 1 88 ? -24.033 9.809 -0.089 1.00 78.81 88 GLU A C 1
ATOM 635 O O . GLU A 1 88 ? -24.228 10.155 1.074 1.00 78.81 88 GLU A O 1
ATOM 640 N N . GLY A 1 89 ? -23.012 9.008 -0.409 1.00 75.94 89 GLY A N 1
ATOM 641 C CA . GLY A 1 89 ? -22.056 8.486 0.571 1.00 75.94 89 GLY A CA 1
ATOM 642 C C . GLY A 1 89 ? -22.469 7.172 1.245 1.00 75.94 89 GLY A C 1
ATOM 643 O O . GLY A 1 89 ? -21.672 6.612 1.998 1.00 75.94 89 GLY A O 1
ATOM 644 N N . GLN A 1 90 ? -23.651 6.623 0.947 1.00 79.38 90 GLN A N 1
ATOM 645 C CA . GLN A 1 90 ? -24.045 5.278 1.367 1.00 79.38 90 GLN A CA 1
ATOM 646 C C . GLN A 1 90 ? -23.798 4.251 0.258 1.00 79.38 90 GLN A C 1
ATOM 648 O O . GLN A 1 90 ? -24.417 4.280 -0.799 1.00 79.38 90 GLN A O 1
ATOM 653 N N . LEU A 1 91 ? -22.887 3.309 0.522 1.00 74.94 91 LEU A N 1
ATOM 654 C CA . LEU A 1 91 ? -22.613 2.179 -0.377 1.00 74.94 91 LEU A CA 1
ATOM 655 C C . LEU A 1 91 ? -23.642 1.048 -0.238 1.00 74.94 91 LEU A C 1
ATOM 657 O O . LEU A 1 91 ? -23.858 0.303 -1.187 1.00 74.94 91 LEU A O 1
ATOM 661 N N . MET A 1 92 ? -24.259 0.905 0.941 1.00 76.12 92 MET A N 1
ATOM 662 C CA . MET A 1 92 ? -25.294 -0.099 1.197 1.00 76.12 92 MET A CA 1
ATOM 663 C C . MET A 1 92 ? -26.668 0.579 1.140 1.00 76.12 92 MET A C 1
ATOM 665 O O . MET A 1 92 ? -26.947 1.404 2.015 1.00 76.12 92 MET A O 1
ATOM 669 N N . PRO A 1 93 ? -27.541 0.238 0.177 1.00 66.12 93 PRO A N 1
ATOM 670 C CA . PRO A 1 93 ? -28.937 0.647 0.234 1.00 66.12 93 PRO A CA 1
ATOM 671 C C . PRO A 1 93 ? -29.553 0.042 1.502 1.00 66.12 93 PRO A C 1
ATOM 673 O O . PRO A 1 93 ? -29.396 -1.156 1.730 1.00 66.12 93 PRO A O 1
ATOM 676 N N . ASN A 1 94 ? -30.241 0.850 2.314 1.00 59.28 94 ASN A N 1
ATOM 677 C CA . ASN A 1 94 ? -30.953 0.430 3.533 1.00 59.28 94 ASN A CA 1
ATOM 678 C C . ASN A 1 94 ? -30.100 0.234 4.810 1.00 59.28 94 ASN A C 1
ATOM 680 O O . ASN A 1 94 ? -30.182 -0.795 5.477 1.00 59.28 94 ASN A O 1
ATOM 684 N N . ARG A 1 95 ? -29.305 1.242 5.202 1.00 58.44 95 ARG A N 1
ATOM 685 C CA . ARG A 1 95 ? -28.675 1.300 6.541 1.00 58.44 95 ARG A CA 1
ATOM 686 C C . ARG A 1 95 ? -29.307 2.322 7.493 1.00 58.44 95 ARG A C 1
ATOM 688 O O . ARG A 1 95 ? -28.755 2.590 8.553 1.00 58.44 95 ARG A O 1
ATOM 695 N N . ALA A 1 96 ? -30.469 2.869 7.136 1.00 55.06 96 ALA A N 1
ATOM 696 C CA . ALA A 1 96 ? -31.156 3.908 7.906 1.00 55.06 96 ALA A CA 1
ATOM 697 C C . ALA A 1 96 ? -31.695 3.441 9.280 1.00 55.06 96 ALA A C 1
ATOM 699 O O . ALA A 1 96 ? -32.111 4.282 10.062 1.00 55.06 96 ALA A O 1
ATOM 700 N N . ASN A 1 97 ? -31.658 2.137 9.599 1.00 49.22 97 ASN A N 1
ATOM 701 C CA . ASN A 1 97 ? -32.193 1.570 10.850 1.00 49.22 97 ASN A CA 1
ATOM 702 C C . ASN A 1 97 ? -31.219 0.630 11.588 1.00 49.22 97 ASN A C 1
ATOM 704 O O . ASN A 1 97 ? -31.639 -0.289 12.290 1.00 49.22 97 ASN A O 1
ATOM 708 N N . THR A 1 98 ? -29.906 0.797 11.431 1.00 48.56 98 THR A N 1
ATOM 709 C CA . THR A 1 98 ? -28.942 0.058 12.265 1.00 48.56 98 THR A CA 1
ATOM 710 C C . THR A 1 98 ? -27.820 0.987 12.676 1.00 48.56 98 THR A C 1
ATOM 712 O O . THR A 1 98 ? -26.821 1.097 11.972 1.00 48.56 98 THR A O 1
ATOM 715 N N . ASP A 1 99 ? -28.059 1.649 13.806 1.00 44.81 99 ASP A N 1
ATOM 716 C CA . ASP A 1 99 ? -27.124 2.374 14.656 1.00 44.81 99 ASP A CA 1
ATOM 717 C C . ASP A 1 99 ? -26.152 3.328 13.954 1.00 44.81 99 ASP A C 1
ATOM 719 O O . ASP A 1 99 ? -25.213 2.945 13.250 1.00 44.81 99 ASP A O 1
ATOM 723 N N . GLU A 1 100 ? -26.305 4.606 14.289 1.00 47.66 100 GLU A N 1
ATOM 724 C CA . GLU A 1 100 ? -25.294 5.655 14.183 1.00 47.66 100 GLU A CA 1
ATOM 725 C C . GLU A 1 100 ? -24.020 5.321 14.993 1.00 47.66 100 GLU A C 1
ATOM 727 O O . GLU A 1 100 ? -23.639 5.992 15.950 1.00 47.66 100 GLU A O 1
ATOM 732 N N . THR A 1 101 ? -23.318 4.245 14.645 1.00 45.41 101 THR A N 1
ATOM 733 C CA . THR A 1 101 ? -22.022 3.878 15.235 1.00 45.41 101 THR A CA 1
ATOM 734 C C . THR A 1 101 ? -21.092 3.228 14.207 1.00 45.41 101 THR A C 1
ATOM 736 O O . THR A 1 101 ? -20.254 2.386 14.527 1.00 45.41 101 THR A O 1
ATOM 739 N N . ALA A 1 102 ? -21.195 3.646 12.943 1.00 45.31 102 ALA A N 1
ATOM 740 C CA . ALA A 1 102 ? -20.060 3.601 12.016 1.00 45.31 102 ALA A CA 1
ATOM 741 C C . ALA A 1 102 ? -19.253 4.913 12.026 1.00 45.31 102 ALA A C 1
ATOM 743 O O . ALA A 1 102 ? -18.242 5.024 11.333 1.00 45.31 102 ALA A O 1
ATOM 744 N N . SER A 1 103 ? -19.649 5.885 12.852 1.00 43.06 103 SER A N 1
ATOM 745 C CA . SER A 1 103 ? -18.757 6.941 13.311 1.00 43.06 103 SER A CA 1
ATOM 746 C C . SER A 1 103 ? -17.583 6.258 13.996 1.00 43.06 103 SER A C 1
ATOM 748 O O . SER A 1 103 ? -17.755 5.561 14.999 1.00 43.06 103 SER A O 1
ATOM 750 N N . GLN A 1 104 ? -16.386 6.410 13.423 1.00 47.84 104 GLN A N 1
ATOM 751 C CA . GLN A 1 104 ? -15.142 6.121 14.127 1.00 47.84 104 GLN A CA 1
ATOM 752 C C . GLN A 1 104 ? -15.311 6.692 15.538 1.00 47.84 104 GLN A C 1
ATOM 754 O O . GLN A 1 104 ? -15.571 7.894 15.623 1.00 47.84 104 GLN A O 1
ATOM 759 N N . PRO A 1 105 ? -15.259 5.893 16.622 1.00 42.78 105 PRO A N 1
ATOM 760 C CA . PRO A 1 105 ? -15.409 6.464 17.946 1.00 42.78 105 PRO A CA 1
ATOM 761 C C . PRO A 1 105 ? -14.323 7.524 18.071 1.00 42.78 105 PRO A C 1
ATOM 763 O O . PRO A 1 105 ? -13.130 7.204 18.012 1.00 42.78 105 PRO A O 1
ATOM 766 N N . ALA A 1 106 ? -14.756 8.787 18.132 1.00 45.22 106 ALA A N 1
ATOM 767 C CA . ALA A 1 106 ? -13.887 9.904 18.412 1.00 45.22 106 ALA A CA 1
ATOM 768 C C . ALA A 1 106 ? -13.143 9.520 19.684 1.00 45.22 106 ALA A C 1
ATOM 770 O O . ALA A 1 106 ? -13.733 9.130 20.693 1.00 45.22 106 ALA A O 1
ATOM 771 N N . PHE A 1 107 ? -11.828 9.472 19.546 1.00 50.06 107 PHE A N 1
ATOM 772 C CA . PHE A 1 107 ? -10.938 8.897 20.523 1.00 50.06 107 PHE A CA 1
ATOM 773 C C . PHE A 1 107 ? -11.001 9.750 21.800 1.00 50.06 107 PHE A C 1
ATOM 775 O O . PHE A 1 107 ? -10.378 10.802 21.877 1.00 50.06 107 PHE A O 1
ATOM 782 N N . SER A 1 108 ? -11.822 9.322 22.762 1.00 44.94 108 SER A N 1
ATOM 783 C CA . SER A 1 108 ? -12.093 10.023 24.029 1.00 44.94 108 SER A CA 1
ATOM 784 C C . SER A 1 108 ? -11.610 9.218 25.250 1.00 44.94 108 SER A C 1
ATOM 786 O O . SER A 1 108 ? -11.995 9.467 26.386 1.00 44.94 108 SER A O 1
ATOM 788 N N . GLY A 1 109 ? -10.744 8.224 25.034 1.00 52.91 109 GLY A N 1
ATOM 789 C CA . GLY A 1 109 ? -9.986 7.585 26.111 1.00 52.91 109 GLY A CA 1
ATOM 790 C C . GLY A 1 109 ? -8.606 8.221 26.208 1.00 52.91 109 GLY A C 1
ATOM 791 O O . GLY A 1 109 ? -8.037 8.581 25.186 1.00 52.91 109 GLY A O 1
ATOM 792 N N . LYS A 1 110 ? -8.025 8.351 27.402 1.00 55.53 110 LYS A N 1
ATOM 793 C CA . LYS A 1 110 ? -6.591 8.660 27.524 1.00 55.53 110 LYS A CA 1
ATOM 794 C C . LYS A 1 110 ? -5.817 7.562 26.781 1.00 55.53 110 LYS A C 1
ATOM 796 O O . LYS A 1 110 ? -5.965 6.393 27.135 1.00 55.53 110 LYS A O 1
ATOM 801 N N . VAL A 1 111 ? -5.048 7.901 25.734 1.00 63.38 111 VAL A N 1
ATOM 802 C CA . VAL A 1 111 ? -4.097 6.928 25.174 1.00 63.38 111 VAL A CA 1
ATOM 803 C C . VAL A 1 111 ? -3.074 6.684 26.270 1.00 63.38 111 VAL A C 1
ATOM 805 O O . VAL A 1 111 ? -2.285 7.577 26.571 1.00 63.38 111 VAL A O 1
ATOM 808 N N . ASP A 1 112 ? -3.099 5.511 26.888 1.00 79.38 112 ASP A N 1
ATOM 809 C CA . ASP A 1 112 ? -2.011 5.127 27.771 1.00 79.38 112 ASP A CA 1
ATOM 810 C C . ASP A 1 112 ? -0.852 4.570 26.933 1.00 79.38 112 ASP A C 1
ATOM 812 O O . ASP A 1 112 ? -1.055 3.830 25.961 1.00 79.38 112 ASP A O 1
ATOM 816 N N . VAL A 1 113 ? 0.377 4.915 27.315 1.00 83.94 113 VAL A N 1
ATOM 817 C CA . VAL A 1 113 ? 1.607 4.440 26.665 1.00 83.94 113 VAL A CA 1
ATOM 818 C C . VAL A 1 113 ? 1.667 2.912 26.721 1.00 83.94 113 VAL A C 1
ATOM 820 O O . VAL A 1 113 ? 2.073 2.270 25.753 1.00 83.94 113 VAL A O 1
ATOM 823 N N . THR A 1 114 ? 1.160 2.314 27.803 1.00 85.81 114 THR A N 1
ATOM 824 C CA . THR A 1 114 ? 1.037 0.855 27.971 1.00 85.81 114 THR A CA 1
ATOM 825 C C . THR A 1 114 ? 0.154 0.208 26.893 1.00 85.81 114 THR A C 1
ATOM 827 O O . THR A 1 114 ? 0.439 -0.889 26.403 1.00 85.81 114 THR A O 1
ATOM 830 N N . THR A 1 115 ? -0.894 0.906 26.452 1.00 83.94 115 THR A N 1
ATOM 831 C CA . THR A 1 115 ? -1.814 0.428 25.414 1.00 83.94 115 THR A CA 1
ATOM 832 C C . THR A 1 115 ? -1.144 0.465 24.042 1.00 83.94 115 THR A C 1
ATOM 834 O O . THR A 1 115 ? -1.246 -0.495 23.282 1.00 83.94 115 THR A O 1
ATOM 837 N N . ILE A 1 116 ? -0.383 1.522 23.737 1.00 86.19 116 ILE A N 1
ATOM 838 C CA . ILE A 1 116 ? 0.418 1.568 22.504 1.00 86.19 116 ILE A CA 1
ATOM 839 C C . ILE A 1 116 ? 1.478 0.458 22.522 1.00 86.19 116 ILE A C 1
ATOM 841 O O . ILE A 1 116 ? 1.623 -0.269 21.539 1.00 86.19 116 ILE A O 1
ATOM 845 N N . ALA A 1 117 ? 2.189 0.302 23.643 1.00 88.50 117 ALA A N 1
ATOM 846 C CA . ALA A 1 117 ? 3.257 -0.681 23.788 1.00 88.50 117 ALA A CA 1
ATOM 847 C C . ALA A 1 117 ? 2.748 -2.119 23.607 1.00 88.50 117 ALA A C 1
ATOM 849 O O . ALA A 1 117 ? 3.347 -2.887 22.859 1.00 88.50 117 ALA A O 1
ATOM 850 N N . SER A 1 118 ? 1.614 -2.475 24.220 1.00 88.31 118 SER A N 1
ATOM 851 C CA . SER A 1 118 ? 1.016 -3.810 24.064 1.00 88.31 118 SER A CA 1
ATOM 852 C C . SER A 1 118 ? 0.582 -4.104 22.622 1.00 88.31 118 SER A C 1
ATOM 854 O O . SER A 1 118 ? 0.829 -5.201 22.120 1.00 88.31 118 SER A O 1
ATOM 856 N N . GLY A 1 119 ? 0.002 -3.127 21.916 1.00 88.44 119 GLY A N 1
ATOM 857 C CA . GLY A 1 119 ? -0.348 -3.280 20.501 1.00 88.44 119 GLY A CA 1
ATOM 858 C C . GLY A 1 119 ? 0.873 -3.395 19.585 1.00 88.44 119 GLY A C 1
ATOM 859 O O . GLY A 1 119 ? 0.881 -4.221 18.673 1.00 88.44 119 GLY A O 1
ATOM 860 N N . ALA A 1 120 ? 1.922 -2.610 19.844 1.00 89.75 120 ALA A N 1
ATOM 861 C CA . ALA A 1 120 ? 3.180 -2.696 19.109 1.00 89.75 120 ALA A CA 1
ATOM 862 C C . ALA A 1 120 ? 3.875 -4.048 19.339 1.00 89.75 120 ALA A C 1
ATOM 864 O O . ALA A 1 120 ? 4.307 -4.682 18.379 1.00 89.75 120 ALA A O 1
ATOM 865 N N . LEU A 1 121 ? 3.913 -4.532 20.585 1.00 91.50 121 LEU A N 1
ATOM 866 C CA . LEU A 1 121 ? 4.472 -5.841 20.927 1.00 91.50 121 LEU A CA 1
ATOM 867 C C . LEU A 1 121 ? 3.714 -6.969 20.214 1.00 91.50 121 LEU A C 1
ATOM 869 O O . LEU A 1 121 ? 4.339 -7.856 19.642 1.00 91.50 121 LEU A O 1
ATOM 873 N N . LEU A 1 122 ? 2.379 -6.898 20.166 1.00 89.75 122 LEU A N 1
ATOM 874 C CA . LEU A 1 122 ? 1.559 -7.850 19.414 1.00 89.75 122 LEU A CA 1
ATOM 875 C C . LEU A 1 122 ? 1.886 -7.835 17.911 1.00 89.75 122 LEU A C 1
ATOM 877 O O . LEU A 1 122 ? 1.998 -8.897 17.299 1.00 89.75 122 LEU A O 1
ATOM 881 N N . ALA A 1 123 ? 2.074 -6.653 17.316 1.00 90.00 123 ALA A N 1
ATOM 882 C CA . ALA A 1 123 ? 2.463 -6.529 15.912 1.00 90.00 123 ALA A CA 1
ATOM 883 C C . ALA A 1 123 ? 3.850 -7.142 15.641 1.00 90.00 123 ALA A C 1
ATOM 885 O O . ALA A 1 123 ? 4.011 -7.892 14.679 1.00 90.00 123 ALA A O 1
ATOM 886 N N . VAL A 1 124 ? 4.829 -6.883 16.515 1.00 91.38 124 VAL A N 1
ATOM 887 C CA . VAL A 1 124 ? 6.181 -7.461 16.422 1.00 91.38 124 VAL A CA 1
ATOM 888 C C . VAL A 1 124 ? 6.149 -8.983 16.589 1.00 91.38 124 VAL A C 1
ATOM 890 O O . VAL A 1 124 ? 6.813 -9.689 15.832 1.00 91.38 124 VAL A O 1
ATOM 893 N N . LEU A 1 125 ? 5.350 -9.508 17.521 1.00 91.25 125 LEU A N 1
ATOM 894 C CA . LEU A 1 125 ? 5.187 -10.951 17.725 1.00 91.25 125 LEU A CA 1
ATOM 895 C C . LEU A 1 125 ? 4.586 -11.633 16.492 1.00 91.25 125 LEU A C 1
ATOM 897 O O . LEU A 1 125 ? 5.108 -12.652 16.041 1.00 91.25 125 LEU A O 1
ATOM 901 N N . LEU A 1 126 ? 3.534 -11.054 15.905 1.00 88.50 126 LEU A N 1
ATOM 902 C CA . LEU A 1 126 ? 2.944 -11.568 14.666 1.00 88.50 126 LEU A CA 1
ATOM 903 C C . LEU A 1 126 ? 3.924 -11.500 13.491 1.00 88.50 126 LEU A C 1
ATOM 905 O O . LEU A 1 126 ? 3.961 -12.421 12.677 1.00 88.50 126 LEU A O 1
ATOM 909 N N . TYR A 1 127 ? 4.746 -10.451 13.414 1.00 90.44 127 TYR A N 1
ATOM 910 C CA . TYR A 1 127 ? 5.797 -10.357 12.405 1.00 90.44 127 TYR A CA 1
ATOM 911 C C . TYR A 1 127 ? 6.880 -11.428 12.596 1.00 90.44 127 TYR A C 1
ATOM 913 O O . TYR A 1 127 ? 7.277 -12.068 11.625 1.00 90.44 127 TYR A O 1
ATOM 921 N N . MET A 1 128 ? 7.318 -11.687 13.833 1.00 89.88 128 MET A N 1
ATOM 922 C CA . MET A 1 128 ? 8.254 -12.778 14.141 1.00 89.88 128 MET A CA 1
ATOM 923 C C . MET A 1 128 ? 7.678 -14.151 13.777 1.00 89.88 128 MET A C 1
ATOM 925 O O . MET A 1 128 ? 8.382 -14.979 13.201 1.00 89.88 128 MET A O 1
ATOM 929 N N . LEU A 1 129 ? 6.386 -14.377 14.026 1.00 88.69 129 LEU A N 1
ATOM 930 C CA . LEU A 1 129 ? 5.687 -15.582 13.572 1.00 88.69 129 LEU A CA 1
ATOM 931 C C . LEU A 1 129 ? 5.637 -15.676 12.038 1.00 88.69 129 LEU A C 1
ATOM 933 O O . LEU A 1 129 ? 5.878 -16.742 11.473 1.00 88.69 129 LEU A O 1
ATOM 937 N N . GLY A 1 130 ? 5.386 -14.556 11.356 1.00 86.44 130 GLY A N 1
ATOM 938 C CA . GLY A 1 130 ? 5.435 -14.468 9.895 1.00 86.44 130 GLY A CA 1
ATOM 939 C C . GLY A 1 130 ? 6.826 -14.768 9.327 1.00 86.44 130 GLY A C 1
ATOM 940 O O . GLY A 1 130 ? 6.948 -15.504 8.349 1.00 86.44 130 GLY A O 1
ATOM 941 N N . MET A 1 131 ? 7.883 -14.269 9.974 1.00 85.94 131 MET A N 1
ATOM 942 C CA . MET A 1 131 ? 9.281 -14.573 9.640 1.00 85.94 131 MET A CA 1
ATOM 943 C C . MET A 1 131 ? 9.612 -16.057 9.825 1.00 85.94 131 MET A C 1
ATOM 945 O O . MET A 1 131 ? 10.351 -16.625 9.022 1.00 85.94 131 MET A O 1
ATOM 949 N N . LEU A 1 132 ? 9.056 -16.714 10.846 1.00 85.44 132 LEU A N 1
ATOM 950 C CA . LEU A 1 132 ? 9.225 -18.157 11.021 1.00 85.44 132 LEU A CA 1
ATOM 951 C C . LEU A 1 132 ? 8.553 -18.934 9.876 1.00 85.44 132 LEU A C 1
ATOM 953 O O . LEU A 1 132 ? 9.140 -19.870 9.337 1.00 85.44 132 LEU A O 1
ATOM 957 N N . GLY A 1 133 ? 7.370 -18.486 9.442 1.00 79.06 133 GLY A N 1
ATOM 958 C CA . GLY A 1 133 ? 6.684 -19.016 8.261 1.00 79.06 133 GLY A CA 1
ATOM 959 C C . GLY A 1 133 ? 7.461 -18.816 6.953 1.00 79.06 133 GLY A C 1
ATOM 960 O O . GLY A 1 133 ? 7.442 -19.697 6.091 1.00 79.06 133 GLY A O 1
ATOM 961 N N . HIS A 1 134 ? 8.211 -17.714 6.816 1.00 80.12 134 HIS A N 1
ATOM 962 C CA . HIS A 1 134 ? 9.068 -17.467 5.648 1.00 80.12 134 HIS A CA 1
ATOM 963 C C . HIS A 1 134 ? 10.091 -18.594 5.436 1.00 80.12 134 HIS A C 1
ATOM 965 O O . HIS A 1 134 ? 10.277 -19.031 4.303 1.00 80.12 134 HIS A O 1
ATOM 971 N N . LYS A 1 135 ? 10.691 -19.134 6.508 1.00 69.94 135 LYS A N 1
ATOM 972 C CA . LYS A 1 135 ? 11.657 -20.243 6.402 1.00 69.94 135 LYS A CA 1
ATOM 973 C C . LYS A 1 135 ? 11.059 -21.553 5.877 1.00 69.94 135 LYS A C 1
ATOM 975 O O . LYS A 1 135 ? 11.812 -22.381 5.379 1.00 69.94 135 LYS A O 1
ATOM 980 N N . LEU A 1 136 ? 9.746 -21.748 5.999 1.00 68.81 136 LEU A N 1
ATOM 981 C CA . LEU A 1 136 ? 9.066 -22.976 5.575 1.00 68.81 136 LEU A CA 1
ATOM 982 C C . LEU A 1 136 ? 8.454 -22.860 4.170 1.00 68.81 136 LEU A C 1
ATOM 984 O O . LEU A 1 136 ? 8.414 -23.849 3.449 1.00 68.81 136 LEU A O 1
ATOM 988 N N . ILE A 1 137 ? 7.973 -21.670 3.785 1.00 74.94 137 ILE A N 1
ATOM 989 C CA . ILE A 1 137 ? 7.145 -21.470 2.575 1.00 74.94 137 ILE A CA 1
ATOM 990 C C . ILE A 1 137 ? 7.844 -20.567 1.534 1.00 74.94 137 ILE A C 1
ATOM 992 O O . ILE A 1 137 ? 7.414 -20.487 0.389 1.00 74.94 137 ILE A O 1
ATOM 996 N N . GLY A 1 138 ? 8.920 -19.859 1.900 1.00 73.75 138 GLY A N 1
ATOM 997 C CA . GLY A 1 138 ? 9.642 -18.940 1.005 1.00 73.75 138 GLY A CA 1
ATOM 998 C C . GLY A 1 138 ? 8.898 -17.635 0.682 1.00 73.75 138 GLY A C 1
ATOM 999 O O . GLY A 1 138 ? 9.413 -16.791 -0.047 1.00 73.75 138 GLY A O 1
ATOM 1000 N N . LEU A 1 139 ? 7.700 -17.425 1.240 1.00 78.25 139 LEU A N 1
ATOM 1001 C CA . LEU A 1 139 ? 6.885 -16.225 1.019 1.00 78.25 139 LEU A CA 1
ATOM 1002 C C . LEU A 1 139 ? 7.399 -15.027 1.827 1.00 78.25 139 LEU A C 1
ATOM 1004 O O . LEU A 1 139 ? 7.765 -15.222 2.984 1.00 78.25 139 LEU A O 1
ATOM 1008 N N . PRO A 1 140 ? 7.374 -13.792 1.291 1.00 83.38 140 PRO A N 1
ATOM 1009 C CA . PRO A 1 140 ? 7.934 -12.615 1.961 1.00 83.38 140 PRO A CA 1
ATOM 1010 C C . PRO A 1 140 ? 7.376 -12.430 3.379 1.00 83.38 140 PRO A C 1
ATOM 1012 O O . PRO A 1 140 ? 6.174 -12.590 3.596 1.00 83.38 140 PRO A O 1
ATOM 1015 N N . ALA A 1 141 ? 8.219 -12.039 4.340 1.00 85.50 141 ALA A N 1
ATOM 1016 C CA . ALA A 1 141 ? 7.822 -11.917 5.748 1.00 85.50 141 ALA A CA 1
ATOM 1017 C C . ALA A 1 141 ? 6.545 -11.072 5.992 1.00 85.50 141 ALA A C 1
ATOM 1019 O O . ALA A 1 141 ? 5.687 -11.526 6.754 1.00 85.50 141 ALA A O 1
ATOM 1020 N N . PRO A 1 142 ? 6.326 -9.915 5.324 1.00 87.88 142 PRO A N 1
ATOM 1021 C CA . PRO A 1 142 ? 5.068 -9.169 5.446 1.00 87.88 142 PRO A CA 1
ATOM 1022 C C . PRO A 1 142 ? 3.830 -9.948 4.969 1.00 87.88 142 PRO A C 1
ATOM 1024 O O . PRO A 1 142 ? 2.757 -9.833 5.558 1.00 87.88 142 PRO A O 1
ATOM 1027 N N . VAL A 1 143 ? 3.973 -10.776 3.929 1.00 87.56 143 VAL A N 1
ATOM 1028 C CA . VAL A 1 143 ? 2.893 -11.637 3.421 1.00 87.56 143 VAL A CA 1
ATOM 1029 C C . VAL A 1 143 ? 2.598 -12.748 4.429 1.00 87.56 143 VAL A C 1
ATOM 1031 O O . VAL A 1 143 ? 1.437 -12.991 4.752 1.00 87.56 143 VAL A O 1
ATOM 1034 N N . GLY A 1 144 ? 3.636 -13.370 4.996 1.00 87.62 144 GLY A N 1
ATOM 1035 C CA . GLY A 1 144 ? 3.491 -14.358 6.070 1.00 87.62 144 GLY A CA 1
ATOM 1036 C C . GLY A 1 144 ? 2.803 -13.785 7.315 1.00 87.62 144 GLY A C 1
ATOM 1037 O O . GLY A 1 144 ? 1.909 -14.416 7.879 1.00 87.62 144 GLY A O 1
ATOM 1038 N N . MET A 1 145 ? 3.153 -12.553 7.700 1.00 90.62 145 MET A N 1
ATOM 1039 C CA . MET A 1 145 ? 2.477 -11.820 8.773 1.00 90.62 145 MET A CA 1
ATOM 1040 C C . MET A 1 145 ? 0.986 -11.616 8.465 1.00 90.62 145 MET A C 1
ATOM 1042 O O . MET A 1 145 ? 0.156 -11.828 9.349 1.00 90.62 145 MET A O 1
ATOM 1046 N N . LEU A 1 146 ? 0.629 -11.237 7.231 1.00 89.69 146 LEU A N 1
ATOM 1047 C CA . LEU A 1 146 ? -0.768 -11.057 6.824 1.00 89.69 146 LEU A CA 1
ATOM 1048 C C . LEU A 1 146 ? -1.560 -12.366 6.936 1.00 89.69 146 LEU A C 1
ATOM 1050 O O . LEU A 1 146 ? -2.641 -12.368 7.525 1.00 89.69 146 LEU A O 1
ATOM 1054 N N . PHE A 1 147 ? -1.016 -13.475 6.427 1.00 89.25 147 PHE A N 1
ATOM 1055 C CA . PHE A 1 147 ? -1.651 -14.791 6.545 1.00 89.25 147 PHE A CA 1
ATOM 1056 C C . PHE A 1 147 ? -1.891 -15.175 8.006 1.00 89.25 147 PHE A C 1
ATOM 1058 O O . PHE A 1 147 ? -3.000 -15.579 8.351 1.00 89.25 147 PHE A O 1
ATOM 1065 N N . MET A 1 148 ? -0.898 -14.984 8.878 1.00 87.94 148 MET A N 1
ATOM 1066 C CA . MET A 1 148 ? -1.054 -15.255 10.309 1.00 87.94 148 MET A CA 1
ATOM 1067 C C . MET A 1 148 ? -2.094 -14.344 10.961 1.00 87.94 148 MET A C 1
ATOM 1069 O O . MET A 1 148 ? -2.958 -14.825 11.689 1.00 87.94 148 MET A O 1
ATOM 1073 N N . ALA A 1 149 ? -2.081 -13.044 10.668 1.00 89.19 149 ALA A N 1
ATOM 1074 C CA . ALA A 1 149 ? -3.065 -12.111 11.207 1.00 89.19 149 ALA A CA 1
ATOM 1075 C C . ALA A 1 149 ? -4.500 -12.468 10.776 1.00 89.19 149 ALA A C 1
ATOM 1077 O O . ALA A 1 149 ? -5.427 -12.403 11.587 1.00 89.19 149 ALA A O 1
ATOM 1078 N N . VAL A 1 150 ? -4.689 -12.881 9.518 1.00 89.88 150 VAL A N 1
ATOM 1079 C CA . VAL A 1 150 ? -5.981 -13.359 9.005 1.00 89.88 150 VAL A CA 1
ATOM 1080 C C . VAL A 1 150 ? -6.385 -14.663 9.685 1.00 89.88 150 VAL A C 1
ATOM 1082 O O . VAL A 1 150 ? -7.530 -14.780 10.111 1.00 89.88 150 VAL A O 1
ATOM 1085 N N . LEU A 1 151 ? -5.460 -15.607 9.856 1.00 89.44 151 LEU A N 1
ATOM 1086 C CA . LEU A 1 151 ? -5.727 -16.885 10.511 1.00 89.44 151 LEU A CA 1
ATOM 1087 C C . LEU A 1 151 ? -6.197 -16.688 11.959 1.00 89.44 151 LEU A C 1
ATOM 1089 O O . LEU A 1 151 ? -7.251 -17.190 12.343 1.00 89.44 151 LEU A O 1
ATOM 1093 N N . VAL A 1 152 ? -5.483 -15.872 12.741 1.00 88.44 152 VAL A N 1
ATOM 1094 C CA . VAL A 1 152 ? -5.876 -15.540 14.122 1.00 88.44 152 VAL A CA 1
ATOM 1095 C C . VAL A 1 152 ? -7.245 -14.849 14.147 1.00 88.44 152 VAL A C 1
ATOM 1097 O O . VAL A 1 152 ? -8.058 -15.110 15.035 1.00 88.44 152 VAL A O 1
ATOM 1100 N N . LYS A 1 153 ? -7.538 -13.991 13.162 1.00 87.94 153 LYS A N 1
ATOM 1101 C CA . LYS A 1 153 ? -8.841 -13.326 13.049 1.00 87.94 153 LYS A CA 1
ATOM 1102 C C . LYS A 1 153 ? -9.975 -14.299 12.706 1.00 87.94 153 LYS A C 1
ATOM 1104 O O . LYS A 1 153 ? -11.062 -14.133 13.249 1.00 87.94 153 LYS A O 1
ATOM 1109 N N . LEU A 1 154 ? -9.735 -15.288 11.843 1.00 89.19 154 LEU A N 1
ATOM 1110 C CA . LEU A 1 154 ? -10.721 -16.307 11.458 1.00 89.19 154 LEU A CA 1
ATOM 1111 C C . LEU A 1 154 ? -11.082 -17.236 12.620 1.00 89.19 154 LEU A C 1
ATOM 1113 O O . LEU A 1 154 ? -12.242 -17.602 12.761 1.00 89.19 154 LEU A O 1
ATOM 1117 N N . PHE A 1 155 ? -10.124 -17.559 13.489 1.00 90.19 155 PHE A N 1
ATOM 1118 C CA . PHE A 1 155 ? -10.373 -18.345 14.703 1.00 90.19 155 PHE A CA 1
ATOM 1119 C C . PHE A 1 155 ? -10.955 -17.526 15.865 1.00 90.19 155 PHE A C 1
ATOM 1121 O O . PHE A 1 155 ? -10.969 -17.992 17.001 1.00 90.19 155 PHE A O 1
ATOM 1128 N N . ASN A 1 156 ? -11.402 -16.289 15.614 1.00 80.50 156 ASN A N 1
ATOM 1129 C CA . ASN A 1 156 ? -11.854 -15.345 16.640 1.00 80.50 156 ASN A CA 1
ATOM 1130 C C . ASN A 1 156 ? -10.835 -15.132 17.782 1.00 80.50 156 ASN A C 1
ATOM 1132 O O . ASN A 1 156 ? -11.201 -14.699 18.873 1.00 80.50 156 ASN A O 1
ATOM 1136 N N . GLY A 1 157 ? -9.543 -15.372 17.528 1.00 74.88 157 GLY A N 1
ATOM 1137 C CA . GLY A 1 157 ? -8.483 -15.271 18.533 1.00 74.88 157 GLY A CA 1
ATOM 1138 C C . GLY A 1 157 ? -8.204 -13.838 18.997 1.00 74.88 157 GLY A C 1
ATOM 1139 O O . GLY A 1 157 ? -7.570 -13.634 20.029 1.00 74.88 157 GLY A O 1
ATOM 1140 N N . VAL A 1 158 ? -8.695 -12.826 18.268 1.00 77.75 158 VAL A N 1
ATOM 1141 C CA . VAL A 1 158 ? -8.540 -11.407 18.621 1.00 77.75 158 VAL A CA 1
ATOM 1142 C C . VAL A 1 158 ? -9.874 -10.819 19.079 1.00 77.75 158 VAL A C 1
ATOM 1144 O O . VAL A 1 158 ? -10.783 -10.603 18.276 1.00 77.75 158 VAL A O 1
ATOM 1147 N N . SER A 1 159 ? -9.978 -10.479 20.367 1.00 81.62 159 SER A N 1
ATOM 1148 C CA . SER A 1 159 ? -11.128 -9.730 20.894 1.00 81.62 159 SER A CA 1
ATOM 1149 C C . SER A 1 159 ? -11.234 -8.332 20.262 1.00 81.62 159 SER A C 1
ATOM 1151 O O . SER A 1 159 ? -10.233 -7.705 19.900 1.00 81.62 159 SER A O 1
ATOM 1153 N N . ARG A 1 160 ? -12.460 -7.786 20.194 1.00 78.69 160 ARG A N 1
ATOM 1154 C CA . ARG A 1 160 ? -12.734 -6.425 19.687 1.00 78.69 160 ARG A CA 1
ATOM 1155 C C . ARG A 1 160 ? -11.916 -5.348 20.415 1.00 78.69 160 ARG A C 1
ATOM 1157 O O . ARG A 1 160 ? -11.652 -4.303 19.826 1.00 78.69 160 ARG A O 1
ATOM 1164 N N . ALA A 1 161 ? -11.505 -5.596 21.661 1.00 79.25 161 ALA A N 1
ATOM 1165 C CA . ALA A 1 161 ? -10.625 -4.706 22.417 1.00 79.25 161 ALA A CA 1
ATOM 1166 C C . ALA A 1 161 ? -9.236 -4.573 21.765 1.00 79.25 161 ALA A C 1
ATOM 1168 O O . ALA A 1 161 ? -8.801 -3.458 21.487 1.00 79.25 161 ALA A O 1
ATOM 1169 N N . TYR A 1 162 ? -8.584 -5.685 21.415 1.00 82.62 162 TYR A N 1
ATOM 1170 C CA . TYR A 1 162 ? -7.253 -5.676 20.795 1.00 82.62 162 TYR A CA 1
ATOM 1171 C C . TYR A 1 162 ? -7.253 -5.044 19.400 1.00 82.62 162 TYR A C 1
ATOM 1173 O O . TYR A 1 162 ? -6.314 -4.338 19.044 1.00 82.62 162 TYR A O 1
ATOM 1181 N N . LEU A 1 163 ? -8.332 -5.207 18.625 1.00 83.38 163 LEU A N 1
ATOM 1182 C CA . LEU A 1 163 ? -8.470 -4.531 17.328 1.00 83.38 163 LEU A CA 1
ATOM 1183 C C . LEU A 1 163 ? -8.516 -3.001 17.466 1.00 83.38 163 LEU A C 1
ATOM 1185 O O . LEU A 1 163 ? -7.989 -2.295 16.605 1.00 83.38 163 LEU A O 1
ATOM 1189 N N . LYS A 1 164 ? -9.122 -2.478 18.543 1.00 83.56 164 LYS A N 1
ATOM 1190 C CA . LYS A 1 164 ? -9.081 -1.037 18.839 1.00 83.56 164 LYS A CA 1
ATOM 1191 C C . LYS A 1 164 ? -7.657 -0.602 19.176 1.00 83.56 164 LYS A C 1
ATOM 1193 O O . LYS A 1 164 ? -7.201 0.394 18.626 1.00 83.56 164 LYS A O 1
ATOM 1198 N N . VAL A 1 165 ? -6.950 -1.368 20.010 1.00 85.88 165 VAL A N 1
ATOM 1199 C CA . VAL A 1 165 ? -5.556 -1.088 20.392 1.00 85.88 165 VAL A CA 1
ATOM 1200 C C . VAL A 1 165 ? -4.638 -1.046 19.166 1.00 85.88 165 VAL A C 1
ATOM 1202 O O . VAL A 1 165 ? -3.939 -0.059 18.956 1.00 85.88 165 VAL A O 1
ATOM 1205 N N . LEU A 1 166 ? -4.706 -2.054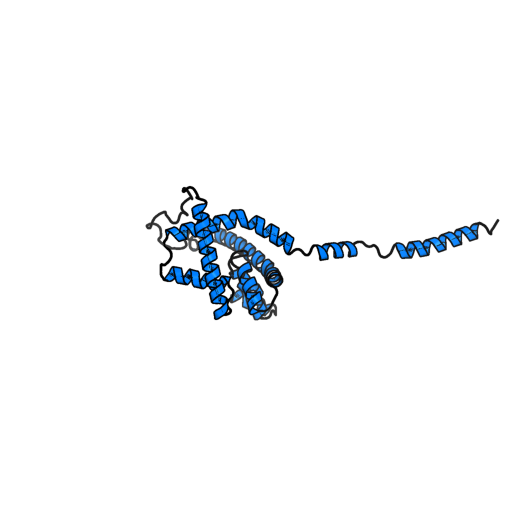 18.293 1.00 88.31 166 LEU A N 1
ATOM 1206 C CA . LEU A 1 166 ? -3.920 -2.098 17.055 1.00 88.31 166 LEU A CA 1
ATOM 1207 C C . LEU A 1 166 ? -4.218 -0.915 16.127 1.00 88.31 166 LEU A C 1
ATOM 1209 O O . LEU A 1 166 ? -3.306 -0.374 15.508 1.00 88.31 166 LEU A O 1
ATOM 1213 N N . ARG A 1 167 ? -5.477 -0.466 16.056 1.00 86.56 167 ARG A N 1
ATOM 1214 C CA . ARG A 1 167 ? -5.853 0.713 15.262 1.00 86.56 167 ARG A CA 1
ATOM 1215 C C . ARG A 1 167 ? -5.245 2.003 15.813 1.00 86.56 167 ARG A C 1
ATOM 1217 O O . ARG A 1 167 ? -4.855 2.864 15.029 1.00 86.56 167 ARG A O 1
ATOM 1224 N N . VAL A 1 168 ? -5.156 2.138 17.137 1.00 87.56 168 VAL A N 1
ATOM 1225 C CA . VAL A 1 168 ? -4.504 3.288 17.785 1.00 87.56 168 VAL A CA 1
ATOM 1226 C C . VAL A 1 168 ? -3.016 3.305 17.458 1.00 87.56 168 VAL A C 1
ATOM 1228 O O . VAL A 1 168 ? -2.506 4.339 17.034 1.00 87.56 168 VAL A O 1
ATOM 1231 N N . VAL A 1 169 ? -2.345 2.156 17.570 1.00 88.44 169 VAL A N 1
ATOM 1232 C CA . VAL A 1 169 ? -0.930 2.015 17.195 1.00 88.44 169 VAL A CA 1
ATOM 1233 C C . VAL A 1 169 ? -0.729 2.344 15.717 1.00 88.44 169 VAL A C 1
ATOM 1235 O O . VAL A 1 169 ? 0.125 3.161 15.389 1.00 88.44 169 VAL A O 1
ATOM 1238 N N . TYR A 1 170 ? -1.556 1.791 14.828 1.00 88.31 170 TYR A N 1
ATOM 1239 C CA . TYR A 1 170 ? -1.498 2.088 13.397 1.00 88.31 170 TYR A CA 1
ATOM 1240 C C . TYR A 1 170 ? -1.632 3.596 13.122 1.00 88.31 170 TYR A C 1
ATOM 1242 O O . TYR A 1 170 ? -0.779 4.172 12.448 1.00 88.31 170 TYR A O 1
ATOM 1250 N N . LYS A 1 171 ? -2.634 4.270 13.709 1.00 86.62 171 LYS A N 1
ATOM 1251 C CA . LYS A 1 171 ? -2.846 5.716 13.513 1.00 86.62 171 LYS A CA 1
ATOM 1252 C C . LYS A 1 171 ? -1.691 6.552 14.074 1.00 86.62 171 LYS A C 1
ATOM 1254 O O . LYS A 1 171 ? -1.303 7.544 13.456 1.00 86.62 171 LYS A O 1
ATOM 1259 N N . PHE A 1 172 ? -1.133 6.152 15.217 1.00 87.00 172 PHE A N 1
ATOM 1260 C CA . PHE A 1 172 ? 0.048 6.781 15.810 1.00 87.00 172 PHE A CA 1
ATOM 1261 C C . PHE A 1 172 ? 1.266 6.691 14.877 1.00 87.00 172 PHE A C 1
ATOM 1263 O O . PHE A 1 172 ? 1.869 7.714 14.561 1.00 87.00 172 PHE A O 1
ATOM 1270 N N . PHE A 1 173 ? 1.583 5.504 14.351 1.00 86.88 173 PHE A N 1
ATOM 1271 C CA . PHE A 1 173 ? 2.692 5.332 13.404 1.00 86.88 173 PHE A CA 1
ATOM 1272 C C . PHE A 1 173 ? 2.455 6.086 12.089 1.00 86.88 173 PHE A C 1
ATOM 1274 O O . PHE A 1 173 ? 3.353 6.762 11.581 1.00 86.88 173 PHE A O 1
ATOM 1281 N N . GLN A 1 174 ? 1.229 6.043 11.568 1.00 85.75 174 GLN A N 1
ATOM 1282 C CA . GLN A 1 174 ? 0.872 6.756 10.346 1.00 85.75 174 GLN A CA 1
ATOM 1283 C C . GLN A 1 174 ? 1.022 8.279 10.498 1.00 85.75 174 GLN A C 1
ATOM 1285 O O . GLN A 1 174 ? 1.523 8.939 9.595 1.00 85.75 174 GLN A O 1
ATOM 1290 N N . THR A 1 175 ? 0.637 8.843 11.645 1.00 84.62 175 THR A N 1
ATOM 1291 C CA . THR A 1 175 ? 0.610 10.304 11.834 1.00 84.62 175 THR A CA 1
ATOM 1292 C C . THR A 1 175 ? 1.955 10.850 12.313 1.00 84.62 175 THR A C 1
ATOM 1294 O O . THR A 1 175 ? 2.413 11.878 11.821 1.00 84.62 175 THR A O 1
ATOM 1297 N N . SER A 1 176 ? 2.605 10.170 13.261 1.00 87.25 176 SER A N 1
ATOM 1298 C CA . SER A 1 176 ? 3.809 10.672 13.935 1.00 87.25 176 SER A CA 1
ATOM 1299 C C . SER A 1 176 ? 5.107 10.131 13.336 1.00 87.25 176 SER A C 1
ATOM 1301 O O . SER A 1 176 ? 6.100 10.849 13.288 1.00 87.25 176 SER A O 1
ATOM 1303 N N . VAL A 1 177 ? 5.119 8.877 12.873 1.00 87.56 177 VAL A N 1
ATOM 1304 C CA . VAL A 1 177 ? 6.361 8.171 12.499 1.00 87.56 177 VAL A CA 1
ATOM 1305 C C . VAL A 1 177 ? 6.608 8.188 10.985 1.00 87.56 177 VAL A C 1
ATOM 1307 O O . VAL A 1 177 ? 7.755 8.154 10.541 1.00 87.56 177 VAL A O 1
ATOM 1310 N N . THR A 1 178 ? 5.557 8.324 10.174 1.00 84.62 178 THR A N 1
ATOM 1311 C CA . THR A 1 178 ? 5.673 8.292 8.705 1.00 84.62 178 THR A CA 1
ATOM 1312 C C . THR A 1 178 ? 6.557 9.410 8.153 1.00 84.62 178 THR A C 1
ATOM 1314 O O . THR A 1 178 ? 7.435 9.131 7.340 1.00 84.62 178 THR A O 1
ATOM 1317 N N . TYR A 1 179 ? 6.390 10.658 8.607 1.00 86.19 179 TYR A N 1
ATOM 1318 C CA . TYR A 1 179 ? 7.204 11.777 8.113 1.00 86.19 179 TYR A CA 1
ATOM 1319 C C . TYR A 1 179 ? 8.699 11.633 8.460 1.00 86.19 179 TYR A C 1
ATOM 1321 O O . TYR A 1 179 ? 9.518 11.748 7.544 1.00 86.19 179 TYR A O 1
ATOM 1329 N N . PRO A 1 180 ? 9.087 11.305 9.712 1.00 89.81 180 PRO A N 1
ATOM 1330 C CA . PRO A 1 180 ? 10.478 10.989 10.038 1.00 89.81 180 PRO A CA 1
ATOM 1331 C C . PRO A 1 180 ? 11.062 9.832 9.224 1.00 89.81 180 PRO A C 1
ATOM 1333 O O . PRO A 1 180 ? 12.200 9.928 8.771 1.00 89.81 180 PRO A O 1
ATOM 1336 N N . ILE A 1 181 ? 10.299 8.752 9.005 1.00 85.44 181 ILE A N 1
ATOM 1337 C CA . ILE A 1 181 ? 10.767 7.613 8.201 1.00 85.44 181 ILE A CA 1
ATOM 1338 C C . ILE A 1 181 ? 10.998 8.039 6.752 1.00 85.44 181 ILE A C 1
ATOM 1340 O O . ILE A 1 181 ? 12.041 7.718 6.194 1.00 85.44 181 ILE A O 1
ATOM 1344 N N . LEU A 1 182 ? 10.068 8.779 6.143 1.00 80.44 182 LEU A N 1
ATOM 1345 C CA . LEU A 1 182 ? 10.230 9.268 4.771 1.00 80.44 182 LEU A CA 1
ATOM 1346 C C . LEU A 1 182 ? 11.459 10.170 4.636 1.00 80.44 182 LEU A C 1
ATOM 1348 O O . LEU A 1 182 ? 12.204 10.044 3.665 1.00 80.44 182 LEU A O 1
ATOM 1352 N N . PHE A 1 183 ? 11.708 11.028 5.627 1.00 84.25 183 PHE A N 1
ATOM 1353 C CA . PHE A 1 183 ? 12.920 11.838 5.678 1.00 84.25 183 PHE A CA 1
ATOM 1354 C C . PHE A 1 183 ? 14.183 10.970 5.783 1.00 84.25 183 PHE A C 1
ATOM 1356 O O . PHE A 1 183 ? 15.101 11.127 4.981 1.00 84.25 183 PHE A O 1
ATOM 1363 N N . ALA A 1 184 ? 14.217 10.009 6.711 1.00 83.88 184 ALA A N 1
ATOM 1364 C CA . ALA A 1 184 ? 15.360 9.116 6.904 1.00 83.88 184 ALA A CA 1
ATOM 1365 C C . ALA A 1 184 ? 15.657 8.270 5.656 1.00 83.88 184 ALA A C 1
ATOM 1367 O O . ALA A 1 184 ? 16.806 8.165 5.233 1.00 83.88 184 ALA A O 1
ATOM 1368 N N . VAL A 1 185 ? 14.619 7.713 5.028 1.00 74.62 185 VAL A N 1
ATOM 1369 C CA . VAL A 1 185 ? 14.722 6.952 3.777 1.00 74.62 185 VAL A CA 1
ATOM 1370 C C . VAL A 1 185 ? 15.212 7.847 2.640 1.00 74.62 185 VAL A C 1
ATOM 1372 O O . VAL A 1 185 ? 16.096 7.442 1.889 1.00 74.62 185 VAL A O 1
ATOM 1375 N N . GLY A 1 186 ? 14.702 9.078 2.539 1.00 73.88 186 GLY A N 1
ATOM 1376 C CA . GLY A 1 186 ? 15.190 10.067 1.580 1.00 73.88 186 GLY A CA 1
ATOM 1377 C C . GLY A 1 186 ? 16.683 10.343 1.755 1.00 73.88 186 GLY A C 1
ATOM 1378 O O . GLY A 1 186 ? 17.439 10.261 0.790 1.00 73.88 186 GLY A O 1
ATOM 1379 N N . VAL A 1 187 ? 17.141 10.586 2.984 1.00 81.56 187 VAL A N 1
ATOM 1380 C CA . VAL A 1 187 ? 18.564 10.829 3.276 1.00 81.56 187 VAL A CA 1
ATOM 1381 C C . VAL A 1 187 ? 19.427 9.597 2.979 1.00 81.56 187 VAL A C 1
ATOM 1383 O O . VAL A 1 187 ? 20.499 9.751 2.397 1.00 81.56 187 VAL A O 1
ATOM 1386 N N . ALA A 1 188 ? 18.963 8.393 3.328 1.00 75.75 188 ALA A N 1
ATOM 1387 C CA . ALA A 1 188 ? 19.724 7.150 3.192 1.00 75.75 188 ALA A CA 1
ATOM 1388 C C . ALA A 1 188 ? 19.809 6.621 1.748 1.00 75.75 188 ALA A C 1
ATOM 1390 O O . ALA A 1 188 ? 20.852 6.110 1.344 1.00 75.75 188 ALA A O 1
ATOM 1391 N N . ILE A 1 189 ? 18.730 6.729 0.963 1.00 65.31 189 ILE A N 1
ATOM 1392 C CA . ILE A 1 189 ? 18.669 6.200 -0.412 1.00 65.31 189 ILE A CA 1
ATOM 1393 C C . ILE A 1 189 ? 19.241 7.196 -1.429 1.00 65.31 189 ILE A C 1
ATOM 1395 O O . ILE A 1 189 ? 19.695 6.784 -2.499 1.00 65.31 189 ILE A O 1
ATOM 1399 N N . THR A 1 190 ? 19.277 8.497 -1.118 1.00 59.97 190 THR A N 1
ATOM 1400 C CA . THR A 1 190 ? 19.867 9.490 -2.025 1.00 59.97 190 THR A CA 1
ATOM 1401 C C . THR A 1 190 ? 21.381 9.271 -2.114 1.00 59.97 190 THR A C 1
ATOM 1403 O O . THR A 1 190 ? 22.087 9.428 -1.118 1.00 59.97 190 THR A O 1
ATOM 1406 N N . PRO A 1 191 ? 21.939 8.927 -3.292 1.00 56.00 191 PRO A N 1
ATOM 1407 C CA . PRO A 1 191 ? 23.365 8.684 -3.429 1.00 56.00 191 PRO A CA 1
ATOM 1408 C C . PRO A 1 191 ? 24.117 10.019 -3.488 1.00 56.00 191 PRO A C 1
ATOM 1410 O O . PRO A 1 191 ? 24.555 10.449 -4.555 1.00 56.00 191 PRO A O 1
ATOM 1413 N N . TRP A 1 192 ? 24.309 10.662 -2.335 1.00 62.22 192 TRP A N 1
ATOM 1414 C CA . TRP A 1 192 ? 25.049 11.924 -2.192 1.00 62.22 192 TRP A CA 1
ATOM 1415 C C . TRP A 1 192 ? 26.444 11.863 -2.838 1.00 62.22 192 TRP A C 1
ATOM 1417 O O . TRP A 1 192 ? 26.887 12.812 -3.485 1.00 62.22 192 TRP A O 1
ATOM 1427 N N . ALA A 1 193 ? 27.085 10.691 -2.783 1.00 55.47 193 ALA A N 1
ATOM 1428 C CA . ALA A 1 193 ? 28.386 10.425 -3.398 1.00 55.47 193 ALA A CA 1
ATOM 1429 C C . ALA A 1 193 ? 28.390 10.468 -4.944 1.00 55.47 193 ALA A C 1
ATOM 1431 O O . ALA A 1 193 ? 29.439 10.703 -5.551 1.00 55.47 193 ALA A O 1
ATOM 1432 N N . ARG A 1 194 ? 27.244 10.230 -5.602 1.00 50.03 194 ARG A N 1
ATOM 1433 C CA . ARG A 1 194 ? 27.099 10.351 -7.067 1.00 50.03 194 ARG A CA 1
ATOM 1434 C C . ARG A 1 194 ? 26.702 11.764 -7.480 1.00 50.03 194 ARG A C 1
ATOM 1436 O O . ARG A 1 194 ? 27.144 12.221 -8.531 1.00 50.03 194 ARG A O 1
ATOM 1443 N N . THR A 1 195 ? 25.942 12.470 -6.648 1.00 50.28 195 THR A N 1
ATOM 1444 C CA . THR A 1 195 ? 25.569 13.865 -6.904 1.00 50.28 195 THR A CA 1
ATOM 1445 C C . THR A 1 195 ? 26.789 14.788 -6.807 1.00 50.28 195 THR A C 1
ATOM 1447 O O . THR A 1 195 ? 27.015 15.572 -7.722 1.00 50.28 195 THR A O 1
ATOM 1450 N N . GLY A 1 196 ? 27.664 14.611 -5.807 1.00 56.62 196 GLY A N 1
ATOM 1451 C CA . GLY A 1 196 ? 28.922 15.372 -5.706 1.00 56.62 196 GLY A CA 1
ATOM 1452 C C . GLY A 1 196 ? 29.870 15.165 -6.899 1.00 56.62 196 GLY A C 1
ATOM 1453 O O . GLY A 1 196 ? 30.433 16.122 -7.424 1.00 56.62 196 GLY A O 1
ATOM 1454 N N . ARG A 1 197 ? 29.981 13.930 -7.415 1.00 45.56 197 ARG A N 1
ATOM 1455 C CA . ARG A 1 197 ? 30.775 13.630 -8.625 1.00 45.56 197 ARG A CA 1
ATOM 1456 C C . ARG A 1 197 ? 30.164 14.186 -9.916 1.00 45.56 197 ARG A C 1
ATOM 1458 O O . ARG A 1 197 ? 30.912 14.543 -10.820 1.00 45.56 197 ARG A O 1
ATOM 1465 N N . ARG A 1 198 ? 28.833 14.294 -10.012 1.00 46.69 198 ARG A N 1
ATOM 1466 C CA . ARG A 1 198 ? 28.163 14.950 -11.150 1.00 46.69 198 ARG A CA 1
ATOM 1467 C C . ARG A 1 198 ? 28.266 16.473 -11.099 1.00 46.69 198 ARG A C 1
ATOM 1469 O O . ARG A 1 198 ? 28.414 17.068 -12.156 1.00 46.69 198 ARG A O 1
ATOM 1476 N N . PHE A 1 199 ? 28.300 17.086 -9.915 1.00 50.38 199 PHE A N 1
ATOM 1477 C CA . PHE A 1 199 ? 28.591 18.518 -9.794 1.00 50.38 199 PHE A CA 1
ATOM 1478 C C . PHE A 1 199 ? 30.032 18.858 -10.202 1.00 50.38 199 PHE A C 1
ATOM 1480 O O . PHE A 1 199 ? 30.241 19.852 -10.888 1.00 50.38 199 PHE A O 1
ATOM 1487 N N . HIS A 1 200 ? 31.012 17.990 -9.921 1.00 49.75 200 HIS A N 1
ATOM 1488 C CA . HIS A 1 200 ? 32.375 18.170 -10.443 1.00 49.75 200 HIS A CA 1
ATOM 1489 C C . HIS A 1 200 ? 32.493 18.012 -11.971 1.00 49.75 200 HIS A C 1
ATOM 1491 O O . HIS A 1 200 ? 33.392 18.602 -12.560 1.00 49.75 200 HIS A O 1
ATOM 1497 N N . HIS A 1 201 ? 31.586 17.276 -12.625 1.00 46.34 201 HIS A N 1
ATOM 1498 C CA . HIS A 1 201 ? 31.560 17.130 -14.090 1.00 46.34 201 HIS A CA 1
ATOM 1499 C C . HIS A 1 201 ? 30.656 18.145 -14.814 1.00 46.34 201 HIS A C 1
ATOM 1501 O O . HIS A 1 201 ? 30.648 18.176 -16.043 1.00 46.34 201 HIS A O 1
ATOM 1507 N N . GLN A 1 202 ? 29.912 18.972 -14.071 1.00 40.72 202 GLN A N 1
ATOM 1508 C CA . GLN A 1 202 ? 29.113 20.087 -14.599 1.00 40.72 202 GLN A CA 1
ATOM 1509 C C . GLN A 1 202 ? 29.734 21.463 -14.335 1.00 40.72 202 GLN A C 1
ATOM 1511 O O . GLN A 1 202 ? 29.188 22.471 -14.778 1.00 40.72 202 GLN A O 1
ATOM 1516 N N . GLN A 1 203 ? 30.914 21.513 -13.713 1.00 37.31 203 GLN A N 1
ATOM 1517 C CA . GLN A 1 203 ? 31.824 22.631 -13.913 1.00 37.31 203 GLN A CA 1
ATOM 1518 C C . GLN A 1 203 ? 32.435 22.461 -15.319 1.00 37.31 203 GLN A C 1
ATOM 1520 O O . GLN A 1 203 ? 33.111 21.454 -15.547 1.00 37.31 203 GLN A O 1
ATOM 1525 N N . PRO A 1 204 ? 32.262 23.391 -16.277 1.00 38.94 204 PRO A N 1
ATOM 1526 C CA . PRO A 1 204 ? 33.071 23.402 -17.490 1.00 38.94 204 PRO A CA 1
ATOM 1527 C C . PRO A 1 204 ? 34.492 23.856 -17.114 1.00 38.94 204 PRO A C 1
ATOM 1529 O O . PRO A 1 204 ? 34.930 24.954 -17.434 1.00 38.94 204 PRO A O 1
ATOM 1532 N N . ALA A 1 205 ? 35.218 23.019 -16.378 1.00 44.69 205 ALA A N 1
ATOM 1533 C CA . ALA A 1 205 ? 36.627 23.194 -16.062 1.00 44.69 205 ALA A CA 1
ATOM 1534 C C . ALA A 1 205 ? 37.427 22.232 -16.945 1.00 44.69 205 ALA A C 1
ATOM 1536 O O . ALA A 1 205 ? 37.999 21.255 -16.477 1.00 44.69 205 ALA A O 1
ATOM 1537 N N . GLY A 1 206 ? 37.387 22.482 -18.255 1.00 41.47 206 GLY A N 1
ATOM 1538 C CA . GLY A 1 206 ? 38.016 21.611 -19.245 1.00 41.47 206 GLY A CA 1
ATOM 1539 C C . GLY A 1 206 ? 38.461 22.283 -20.542 1.00 41.47 206 GLY A C 1
ATOM 1540 O O . GLY A 1 206 ? 38.818 21.555 -21.454 1.00 41.47 206 GLY A O 1
ATOM 1541 N N . ASP A 1 207 ? 38.459 23.623 -20.655 1.00 42.62 207 ASP A N 1
ATOM 1542 C CA . ASP A 1 207 ? 39.055 24.295 -21.835 1.00 42.62 207 ASP A CA 1
ATOM 1543 C C . ASP A 1 207 ? 39.718 25.668 -21.561 1.00 42.62 207 ASP A C 1
ATOM 1545 O O . ASP A 1 207 ? 40.035 26.413 -22.486 1.00 42.62 207 ASP A O 1
ATOM 1549 N N . TYR A 1 208 ? 39.991 26.023 -20.296 1.00 45.03 208 TYR A N 1
ATOM 1550 C CA . TYR A 1 208 ? 40.735 27.259 -19.976 1.00 45.03 208 TYR A CA 1
ATOM 1551 C C . TYR A 1 208 ? 42.227 27.024 -19.701 1.00 45.03 208 TYR A C 1
ATOM 1553 O O . TYR A 1 208 ? 43.050 27.856 -20.078 1.00 45.03 208 TYR A O 1
ATOM 1561 N N . GLN A 1 209 ? 42.613 25.872 -19.143 1.00 41.91 209 GLN A N 1
ATOM 1562 C CA . GLN A 1 209 ? 44.021 25.607 -18.812 1.00 41.91 209 GLN A CA 1
ATOM 1563 C C . GLN A 1 209 ? 44.885 25.367 -20.067 1.00 41.91 209 GLN A C 1
ATOM 1565 O O . GLN A 1 209 ? 46.038 25.784 -20.111 1.00 41.91 209 GLN A O 1
ATOM 1570 N N . HIS A 1 210 ? 44.323 24.770 -21.127 1.00 40.56 210 HIS A N 1
ATOM 1571 C CA . HIS A 1 210 ? 45.064 24.510 -22.370 1.00 40.56 210 HIS A CA 1
ATOM 1572 C C . HIS A 1 210 ? 45.133 25.737 -23.303 1.00 40.56 210 HIS A C 1
ATOM 1574 O O . HIS A 1 210 ? 46.086 25.869 -24.075 1.00 40.56 210 HIS A O 1
ATOM 1580 N N . ARG A 1 211 ? 44.182 26.684 -23.203 1.00 42.72 211 ARG A N 1
ATOM 1581 C CA . ARG A 1 211 ? 44.223 27.962 -23.944 1.00 42.72 211 ARG A CA 1
ATOM 1582 C C . ARG A 1 211 ? 45.062 29.044 -23.266 1.00 42.72 211 ARG A C 1
ATOM 1584 O O . ARG A 1 211 ? 45.618 29.877 -23.975 1.00 42.72 211 ARG A O 1
ATOM 1591 N N . LEU A 1 212 ? 45.210 29.028 -21.940 1.00 45.97 212 LEU A N 1
ATOM 1592 C CA . LEU A 1 212 ? 46.077 29.982 -21.235 1.00 45.97 212 LEU A CA 1
ATOM 1593 C C . LEU A 1 212 ? 47.568 29.656 -21.414 1.00 45.97 212 LEU A C 1
ATOM 1595 O O . LEU A 1 212 ? 48.354 30.571 -21.649 1.00 45.97 212 LEU A O 1
ATOM 1599 N N . CYS A 1 213 ? 47.956 28.375 -21.445 1.00 47.03 213 CYS A N 1
ATOM 1600 C CA . CYS A 1 213 ? 49.337 27.993 -21.768 1.00 47.03 213 CYS A CA 1
ATOM 1601 C C . CYS A 1 213 ? 49.685 28.222 -23.254 1.00 47.03 213 CYS A C 1
ATOM 1603 O O . CYS A 1 213 ? 50.771 28.703 -23.555 1.00 47.03 213 CYS A O 1
ATOM 1605 N N . ALA A 1 214 ? 48.751 27.998 -24.189 1.00 49.50 214 ALA A N 1
ATOM 1606 C CA . ALA A 1 214 ? 48.972 28.288 -25.615 1.00 49.50 214 ALA A CA 1
ATOM 1607 C C . ALA A 1 214 ? 48.851 29.788 -25.986 1.00 49.50 214 ALA A C 1
ATOM 1609 O O . ALA A 1 214 ? 49.307 30.210 -27.055 1.00 49.50 214 ALA A O 1
ATOM 1610 N N . GLY A 1 215 ? 48.214 30.595 -25.128 1.00 45.44 215 GLY A N 1
ATOM 1611 C CA . GLY A 1 215 ? 48.096 32.050 -25.262 1.00 45.44 215 GLY A CA 1
ATOM 1612 C C . GLY A 1 215 ? 49.294 32.813 -24.687 1.00 45.44 215 GLY A C 1
ATOM 1613 O O . GLY A 1 215 ? 49.727 33.795 -25.290 1.00 45.44 215 GLY A O 1
ATOM 1614 N N . GLY A 1 216 ? 49.875 32.326 -23.583 1.00 45.91 216 GLY A N 1
ATOM 1615 C CA . GLY A 1 216 ? 51.064 32.911 -22.948 1.00 45.91 216 GLY A CA 1
ATOM 1616 C C . GLY A 1 216 ? 52.305 32.877 -23.843 1.00 45.91 216 GLY A C 1
ATOM 1617 O O . GLY A 1 216 ? 52.969 33.898 -24.013 1.00 45.91 216 GLY A O 1
ATOM 1618 N N . ASP A 1 217 ? 52.547 31.760 -24.532 1.00 52.19 217 ASP A N 1
ATOM 1619 C CA . ASP A 1 217 ? 53.687 31.620 -25.452 1.00 52.19 217 ASP A CA 1
ATOM 1620 C C . ASP A 1 217 ? 53.564 32.495 -26.704 1.00 52.19 217 ASP A C 1
ATOM 1622 O O . ASP A 1 217 ? 54.568 32.889 -27.300 1.00 52.19 217 ASP A O 1
ATOM 1626 N N . ARG A 1 218 ? 52.332 32.826 -27.108 1.00 54.31 218 ARG A N 1
ATOM 1627 C CA . ARG A 1 218 ? 52.060 33.704 -28.254 1.00 54.31 218 ARG A CA 1
ATOM 1628 C C . ARG A 1 218 ? 52.187 35.181 -27.874 1.00 54.31 218 ARG A C 1
ATOM 1630 O O . ARG A 1 218 ? 52.629 35.974 -28.699 1.00 54.31 218 ARG A O 1
ATOM 1637 N N . PHE A 1 219 ? 51.856 35.534 -26.631 1.00 52.78 219 PHE A N 1
ATOM 1638 C CA . PHE A 1 219 ? 52.037 36.880 -26.081 1.00 52.78 219 PHE A CA 1
ATOM 1639 C C . PHE A 1 219 ? 53.518 37.181 -25.792 1.00 52.78 219 PHE A C 1
ATOM 1641 O O . PHE A 1 219 ? 54.007 38.246 -26.162 1.00 52.78 219 PHE A O 1
ATOM 1648 N N . LEU A 1 220 ? 54.268 36.206 -25.261 1.00 53.25 220 LEU A N 1
ATOM 1649 C CA . LEU A 1 220 ? 55.715 36.324 -25.034 1.00 53.25 220 LEU A CA 1
ATOM 1650 C C . LEU A 1 220 ? 56.529 36.369 -26.337 1.00 53.25 220 LEU A C 1
ATOM 1652 O O . LEU A 1 220 ? 57.538 37.069 -26.397 1.00 53.25 220 LEU A O 1
ATOM 1656 N N . ARG A 1 221 ? 56.086 35.687 -27.406 1.00 55.94 221 ARG A N 1
ATOM 1657 C CA . ARG A 1 221 ? 56.712 35.829 -28.736 1.00 55.94 221 ARG A CA 1
ATOM 1658 C C . ARG A 1 221 ? 56.471 37.216 -29.335 1.00 55.94 221 ARG A C 1
ATOM 1660 O O . ARG A 1 221 ? 57.412 37.837 -29.807 1.00 55.94 221 ARG A O 1
ATOM 1667 N N . ARG A 1 222 ? 55.248 37.747 -29.211 1.00 52.00 222 ARG A N 1
ATOM 1668 C CA . ARG A 1 222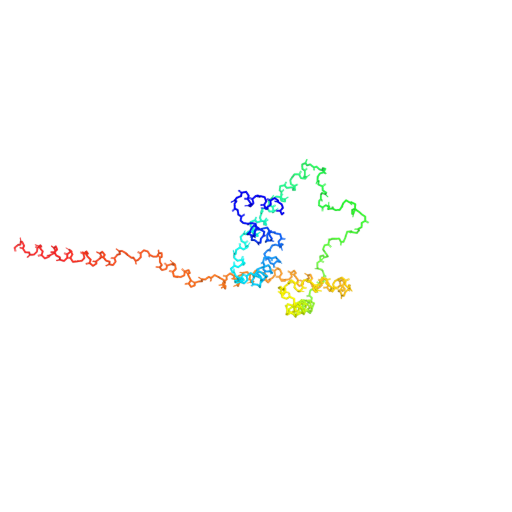 ? 54.899 39.082 -29.723 1.00 52.00 222 ARG A CA 1
ATOM 1669 C C . ARG A 1 222 ? 55.625 40.215 -28.994 1.00 52.00 222 ARG A C 1
ATOM 1671 O O . ARG A 1 222 ? 55.929 41.218 -29.619 1.00 52.00 222 ARG A O 1
ATOM 1678 N N . GLN A 1 223 ? 55.923 40.064 -27.702 1.00 53.25 223 GLN A N 1
ATOM 1679 C CA . GLN A 1 223 ? 56.666 41.072 -26.936 1.00 53.25 223 GLN A CA 1
ATOM 1680 C C . GLN A 1 223 ? 58.170 41.083 -27.270 1.00 53.25 223 GLN A C 1
ATOM 1682 O O . GLN A 1 223 ? 58.803 42.131 -27.204 1.00 53.25 223 GLN A O 1
ATOM 1687 N N . LYS A 1 224 ? 58.733 39.937 -27.682 1.00 48.19 224 LYS A N 1
ATOM 1688 C CA . LYS A 1 224 ? 60.118 39.844 -28.173 1.00 48.19 224 LYS A CA 1
ATOM 1689 C C . LYS A 1 224 ? 60.302 40.499 -29.545 1.00 48.19 224 LYS A C 1
ATOM 1691 O O . LYS A 1 224 ? 61.332 41.125 -29.764 1.00 48.19 224 LYS A O 1
ATOM 1696 N N . ASP A 1 225 ? 59.299 40.416 -30.418 1.00 53.25 225 ASP A N 1
ATOM 1697 C CA . ASP A 1 225 ? 59.352 41.027 -31.755 1.00 53.25 225 ASP A CA 1
ATOM 1698 C C . ASP A 1 225 ? 59.277 42.569 -31.710 1.00 53.25 225 ASP A C 1
ATOM 1700 O O . ASP A 1 225 ? 59.846 43.240 -32.567 1.00 53.25 225 ASP A O 1
ATOM 1704 N N . TRP A 1 226 ? 58.644 43.145 -30.679 1.00 47.81 226 TRP A N 1
ATOM 1705 C CA . TRP A 1 226 ? 58.570 44.602 -30.477 1.00 47.81 226 TRP A CA 1
ATOM 1706 C C . TRP A 1 226 ? 59.878 45.240 -29.984 1.00 47.81 226 TRP A C 1
ATOM 1708 O O . TRP A 1 226 ? 60.069 46.431 -30.179 1.00 47.81 226 TRP A O 1
ATOM 1718 N N . HIS A 1 227 ? 60.791 44.473 -29.382 1.00 46.25 227 HIS A N 1
ATOM 1719 C CA . HIS A 1 227 ? 62.088 44.978 -28.902 1.00 46.25 227 HIS A CA 1
ATOM 1720 C C . HIS 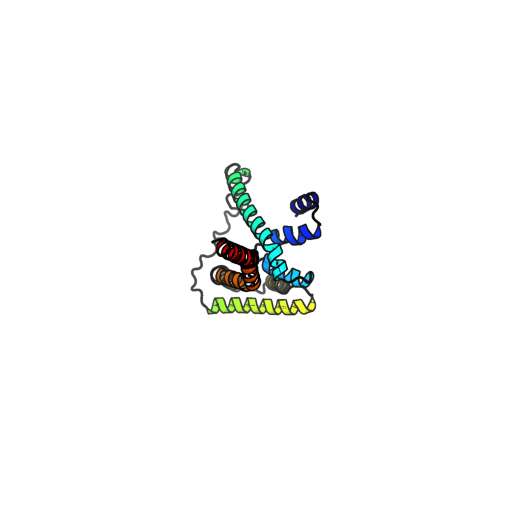A 1 227 ? 63.246 44.763 -29.891 1.00 46.25 227 HIS A C 1
ATOM 1722 O O . HIS A 1 227 ? 64.389 45.059 -29.558 1.00 46.25 227 HIS A O 1
ATOM 1728 N N . ALA A 1 228 ? 62.970 44.234 -31.086 1.00 53.25 228 ALA A N 1
ATOM 1729 C CA . ALA A 1 228 ? 63.974 43.972 -32.122 1.00 53.25 228 ALA A CA 1
ATOM 1730 C C . ALA A 1 228 ? 63.821 44.872 -33.366 1.00 53.25 228 ALA A C 1
ATOM 1732 O O . ALA A 1 228 ? 64.465 44.610 -34.378 1.00 53.25 228 ALA A O 1
ATOM 1733 N N . SER A 1 229 ? 62.952 45.889 -33.310 1.00 52.22 229 SER A N 1
ATOM 1734 C CA . SER A 1 229 ? 62.685 46.813 -34.428 1.00 52.22 229 SER A CA 1
ATOM 1735 C C . SER A 1 229 ? 62.882 48.296 -34.078 1.00 52.22 229 SER A C 1
ATOM 1737 O O . SER A 1 229 ? 62.342 49.140 -34.785 1.00 52.22 229 SER A O 1
ATOM 1739 N N . ASP A 1 230 ? 63.666 48.593 -33.037 1.00 46.59 230 ASP A N 1
ATOM 1740 C CA . ASP A 1 230 ? 64.290 49.907 -32.801 1.00 46.59 230 ASP A CA 1
ATOM 1741 C C . ASP A 1 230 ? 65.816 49.738 -32.730 1.00 46.59 230 ASP A C 1
ATOM 1743 O O . ASP A 1 230 ? 66.269 48.824 -31.997 1.00 46.59 230 ASP A O 1
#

InterPro domains:
  IPR004679 2-hydroxycarboxylate transporter [PF03390] (1-198)
  IPR004679 2-hydroxycarboxylate transporter [PTHR40033] (2-193)

pLDDT: mean 77.03, std 17.4, range [37.31, 96.5]

Sequence (230 aa):
MIVGMGVGLALGLEPFQIFFFIILPIMAGGVGEGAIPLSIGYATLLHMDQGVALGRVLPMVMLGGLTAIIISGCLNQLGKRYPHLTGEGQLMPNRANTDETASQPAFSGKVDVTTIASGALLAVLLYMLGMLGHKLIGLPAPVGMLFMAVLVKLFNGVSRAYLKVLRVVYKFFQTSVTYPILFAVGVAITPWARTGRRFHHQQPAGDYQHRLCAGGDRFLRRQKDWHASD

Organism: Raoultella planticola (NCBI:txid575)

Foldseek 3Di:
DVVQQVVCVVVVHDSVCSVLQAPQLLVQPALPRGLQLSLLQCCLPVVDDSLVSSVRNNVNNVVSVVVVVVVVVVVVVVCVVPVVSDPPPDPDPDPPPPDPPVPPPPPPDPPDPVLLVVLVVVLVVLLVQLVVVCVVPVGRSVVSSVVSVVVCVVVVVDDPSSVVSNVVNVVCCVPPVVVVVVVVCCVVSPPPVVVVVVVVVPPPPDPPVVVVVVVVVVVVVVVVVVVVPD